Protein AF-A0A8S3V740-F1 (afdb_monomer_lite)

pLDDT: mean 78.13, std 14.57, range [35.22, 95.62]

Sequence (189 aa):
MGLNNNVCCKCNYVYPLS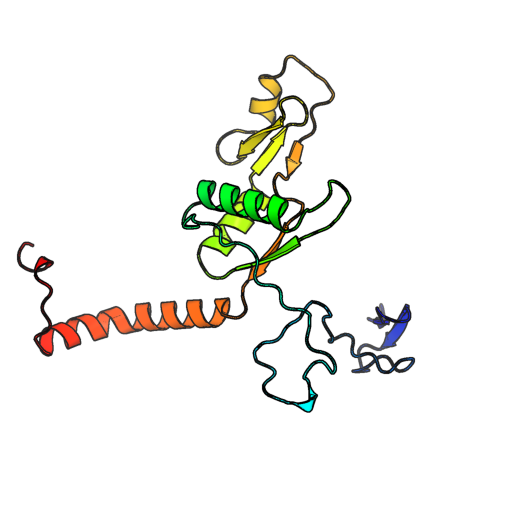NRNCPNCNHDPKYNPLGYDPYKRTPSQHLKHPPTVTVGEPCMVNPNNEEKIGIVLEHLREVCNIPEQRKWLVVWSDGIPYLYGMRLQQYVYVCSACEELVDTRKESLDDHTAKHNHDDSINFHRAFSDFIFRPGPGHIELNMAKCLLNFCWPILLPMVSALGFRTKKLLMS

Radius of gyration: 24.21 Å; chains: 1; bounding box: 43×64×63 Å

Secondary structure (DSSP, 8-state):
----EEE-TTT--EEETT-SS-TTT---TT--TT---TT---GGGS-SSPPP--PPPP--S---SHHHHHHHHHHHHHHTT--SSS--EEEEE-SHHHHHHHHHHHHEEEETTT--EEETTTS-HHHHHHHS-S-TT--EEETTTTEEEEE-TTHHHHHHHHHHHHHHHHHHHHHHHHTT---GGGG--

Structure (mmCIF, N/CA/C/O backbone):
data_AF-A0A8S3V740-F1
#
_entry.id   AF-A0A8S3V740-F1
#
loop_
_atom_site.group_PDB
_atom_site.id
_atom_site.type_symbol
_atom_site.label_atom_id
_atom_site.label_alt_id
_atom_site.label_comp_id
_atom_site.label_asym_id
_atom_site.label_entity_id
_atom_site.label_seq_id
_atom_site.pdbx_PDB_ins_code
_atom_site.Cartn_x
_atom_site.Cartn_y
_atom_site.Cartn_z
_atom_site.occupancy
_atom_site.B_iso_or_equiv
_atom_site.auth_seq_id
_atom_site.auth_comp_id
_atom_site.auth_asym_id
_atom_site.auth_atom_id
_atom_site.pdbx_PDB_model_num
ATOM 1 N N . MET A 1 1 ? 20.927 -25.945 25.166 1.00 36.91 1 MET A N 1
ATOM 2 C CA . MET A 1 1 ? 20.990 -26.200 23.710 1.00 36.91 1 MET A CA 1
ATOM 3 C C . MET A 1 1 ? 19.598 -26.612 23.255 1.00 36.91 1 MET A C 1
ATOM 5 O O . MET A 1 1 ? 19.213 -27.750 23.480 1.00 36.91 1 MET A O 1
ATOM 9 N N . GLY A 1 2 ? 18.796 -25.671 22.751 1.00 43.00 2 GLY A N 1
ATOM 10 C CA . GLY A 1 2 ? 17.455 -25.978 22.246 1.00 43.00 2 GLY A CA 1
ATOM 11 C C . GLY A 1 2 ? 17.567 -26.607 20.863 1.00 43.00 2 GLY A C 1
ATOM 12 O O . GLY A 1 2 ? 18.155 -26.005 19.968 1.00 43.00 2 GLY A O 1
ATOM 13 N N . LEU A 1 3 ? 17.070 -27.830 20.696 1.00 45.34 3 LEU A N 1
ATOM 14 C CA . LEU A 1 3 ? 16.984 -28.468 19.386 1.00 45.34 3 LEU A CA 1
ATOM 15 C C . LEU A 1 3 ? 15.942 -27.704 18.558 1.00 45.34 3 LEU A C 1
ATOM 17 O O . LEU A 1 3 ? 14.756 -27.717 18.882 1.00 45.34 3 LEU A O 1
ATOM 21 N N . ASN A 1 4 ? 16.397 -27.000 17.522 1.00 54.62 4 ASN A N 1
ATOM 22 C CA . ASN A 1 4 ? 15.520 -26.342 16.561 1.00 54.62 4 ASN A CA 1
ATOM 23 C C . ASN A 1 4 ? 14.727 -27.420 15.799 1.00 54.62 4 ASN A C 1
ATOM 25 O O . ASN A 1 4 ? 15.273 -28.110 14.935 1.00 54.62 4 ASN A O 1
ATOM 29 N N . ASN A 1 5 ? 13.448 -27.571 16.137 1.00 70.50 5 ASN A N 1
ATOM 30 C CA . ASN A 1 5 ? 12.534 -28.510 15.495 1.00 70.50 5 ASN A CA 1
ATOM 31 C C . ASN A 1 5 ? 11.576 -27.771 14.550 1.00 70.50 5 ASN A C 1
ATOM 33 O O . ASN A 1 5 ? 11.145 -26.656 14.837 1.00 70.50 5 ASN A O 1
ATOM 37 N N . ASN A 1 6 ? 11.196 -28.421 13.452 1.00 66.44 6 ASN A N 1
ATOM 38 C CA . ASN A 1 6 ? 10.063 -28.024 12.623 1.00 66.44 6 ASN A CA 1
ATOM 39 C C . ASN A 1 6 ? 8.757 -28.537 13.235 1.00 66.44 6 ASN A C 1
ATOM 41 O O . ASN A 1 6 ? 8.720 -29.638 13.783 1.00 66.44 6 ASN A O 1
ATOM 45 N N . VAL A 1 7 ? 7.668 -27.789 13.057 1.00 70.62 7 VAL A N 1
ATOM 46 C CA . VAL A 1 7 ? 6.300 -28.253 13.331 1.00 70.62 7 VAL A CA 1
ATOM 47 C C . VAL A 1 7 ? 5.539 -28.308 12.010 1.00 70.62 7 VAL A C 1
ATOM 49 O O . VAL A 1 7 ? 5.496 -27.333 11.263 1.00 70.62 7 VAL A O 1
ATOM 52 N N . CYS A 1 8 ? 4.957 -29.461 11.681 1.00 67.12 8 CYS A N 1
ATOM 53 C CA . CYS A 1 8 ? 4.172 -29.621 10.461 1.00 67.12 8 CYS A CA 1
ATOM 54 C C . CYS A 1 8 ? 2.840 -28.864 10.565 1.00 67.12 8 CYS A C 1
ATOM 56 O O . CYS A 1 8 ? 1.997 -29.247 11.367 1.00 67.12 8 CYS A O 1
ATOM 58 N N . CYS A 1 9 ? 2.579 -27.881 9.700 1.00 66.12 9 CYS A N 1
ATOM 59 C CA . CYS A 1 9 ? 1.313 -27.133 9.710 1.00 66.12 9 CYS A CA 1
ATOM 60 C C . CYS A 1 9 ? 0.075 -27.964 9.316 1.00 66.12 9 CYS A C 1
ATOM 62 O O . CYS A 1 9 ? -1.050 -27.532 9.544 1.00 66.12 9 CYS A O 1
ATOM 64 N N . LYS A 1 10 ? 0.261 -29.160 8.739 1.00 70.50 10 LYS A N 1
ATOM 65 C CA . LYS A 1 10 ? -0.836 -30.053 8.337 1.00 70.50 10 LYS A CA 1
ATOM 6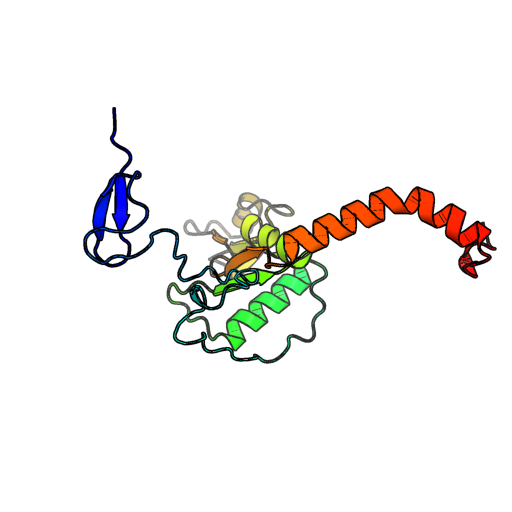6 C C . LYS A 1 10 ? -1.261 -31.034 9.432 1.00 70.50 10 LYS A C 1
ATOM 68 O O . LYS A 1 10 ? -2.426 -31.404 9.494 1.00 70.50 10 LYS A O 1
ATOM 73 N N . CYS A 1 11 ? -0.324 -31.508 10.252 1.00 77.88 11 CYS A N 1
ATOM 74 C CA . CYS A 1 11 ? -0.595 -32.564 11.238 1.00 77.88 11 CYS A CA 1
ATOM 75 C C . CYS A 1 11 ? 0.026 -32.308 12.618 1.00 77.88 11 CYS A C 1
ATOM 77 O O . CYS A 1 11 ? 0.071 -33.224 13.432 1.00 77.88 11 CYS A O 1
ATOM 79 N N . ASN A 1 12 ? 0.570 -31.110 12.858 1.00 75.50 12 ASN A N 1
ATOM 80 C CA . ASN A 1 12 ? 1.243 -30.678 14.091 1.00 75.50 12 ASN A CA 1
ATOM 81 C C . ASN A 1 12 ? 2.378 -31.590 14.587 1.00 75.50 12 ASN A C 1
ATOM 83 O O . ASN A 1 12 ? 2.818 -31.483 15.728 1.00 75.50 12 ASN A O 1
ATOM 87 N N . TYR A 1 13 ? 2.894 -32.470 13.727 1.00 77.56 13 TYR A N 1
ATOM 88 C CA . TYR A 1 13 ? 4.004 -33.351 14.068 1.00 77.56 13 TYR A CA 1
ATOM 89 C C . TYR A 1 13 ? 5.304 -32.547 14.157 1.00 77.56 13 TYR A C 1
ATOM 91 O O . TYR A 1 13 ? 5.616 -31.780 13.241 1.00 77.56 13 TYR A O 1
ATOM 99 N N . VAL A 1 14 ? 6.050 -32.734 15.246 1.00 80.00 14 VAL A N 1
ATOM 100 C CA . VAL A 1 14 ? 7.334 -32.072 15.504 1.00 80.00 14 VAL A CA 1
ATOM 101 C C . VAL A 1 14 ? 8.461 -32.967 15.001 1.00 80.00 14 VAL A C 1
ATOM 103 O O . VAL A 1 14 ? 8.517 -34.141 15.357 1.00 80.00 14 VAL A O 1
ATOM 106 N N . TYR A 1 15 ? 9.354 -32.439 14.166 1.00 76.44 15 TYR A N 1
ATOM 107 C CA . TYR A 1 15 ? 10.437 -33.222 13.570 1.00 76.44 15 TYR A CA 1
ATOM 108 C C . TYR A 1 15 ? 11.719 -32.400 13.375 1.00 76.44 15 TYR A C 1
ATOM 110 O O . TYR A 1 15 ? 11.658 -31.171 13.329 1.00 76.44 15 TYR A O 1
ATOM 118 N N . PRO A 1 16 ? 12.893 -33.046 13.255 1.00 77.69 16 PRO A N 1
ATOM 119 C CA . PRO A 1 16 ? 14.164 -32.337 13.122 1.00 77.69 16 PRO A CA 1
ATOM 120 C C . PRO A 1 16 ? 14.234 -31.494 11.841 1.00 77.69 16 PRO A C 1
ATOM 122 O O . PRO A 1 16 ? 13.764 -31.926 10.786 1.00 77.69 16 PRO A O 1
ATOM 125 N N . LEU A 1 17 ? 14.910 -30.338 11.895 1.00 65.69 17 LEU A N 1
ATOM 126 C CA . LEU A 1 17 ? 15.188 -29.495 10.717 1.00 65.69 17 LEU A CA 1
ATOM 127 C C . LEU A 1 17 ? 15.923 -30.226 9.579 1.00 65.69 17 LEU A C 1
ATOM 129 O O . LEU A 1 17 ? 15.868 -29.783 8.434 1.00 65.69 17 LEU A O 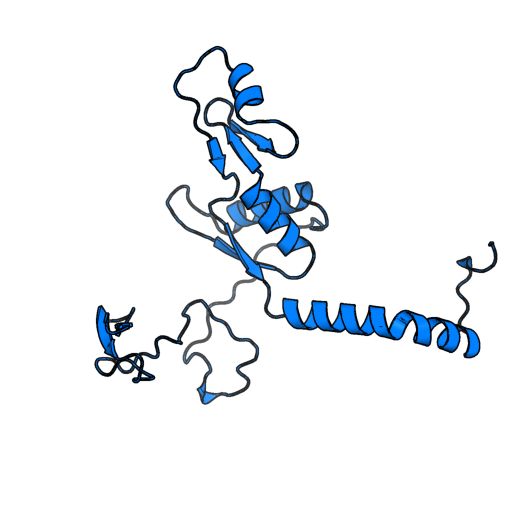1
ATOM 133 N N . SER A 1 18 ? 16.611 -31.333 9.876 1.00 72.75 18 SER A N 1
ATOM 134 C CA . SER A 1 18 ? 17.294 -32.159 8.875 1.00 72.75 18 SER A CA 1
ATOM 135 C C . SER A 1 18 ? 16.335 -32.811 7.879 1.00 72.75 18 SER A C 1
ATOM 137 O O . SER A 1 18 ? 16.740 -33.147 6.767 1.00 72.75 18 SER A O 1
ATOM 139 N N . ASN A 1 19 ? 15.066 -32.998 8.251 1.00 67.50 19 ASN A N 1
ATOM 140 C CA . ASN A 1 19 ? 14.093 -33.624 7.369 1.00 67.50 19 ASN A CA 1
ATOM 141 C C . ASN A 1 19 ? 13.469 -32.572 6.453 1.00 67.50 19 ASN A C 1
ATOM 143 O O . ASN A 1 19 ? 12.845 -31.613 6.909 1.00 67.50 19 ASN A O 1
ATOM 147 N N . ARG A 1 20 ? 13.605 -32.791 5.139 1.00 67.81 20 ARG A N 1
ATOM 148 C CA . ARG A 1 20 ? 13.021 -31.920 4.111 1.00 67.81 20 ARG A CA 1
ATOM 149 C C . ARG A 1 20 ? 11.492 -31.936 4.142 1.00 67.81 20 ARG A C 1
ATOM 151 O O . ARG A 1 20 ? 10.904 -30.888 3.949 1.00 67.81 20 ARG A O 1
ATOM 158 N N . ASN A 1 21 ? 10.876 -33.086 4.421 1.00 79.25 21 ASN A N 1
ATOM 159 C CA . ASN A 1 21 ? 9.424 -33.254 4.494 1.00 79.25 21 ASN A CA 1
ATOM 160 C C . ASN A 1 21 ? 9.024 -33.803 5.868 1.00 79.25 21 ASN A C 1
ATOM 162 O O . ASN A 1 21 ? 9.792 -34.533 6.498 1.00 79.25 21 ASN A O 1
ATOM 166 N N . CYS A 1 22 ? 7.797 -33.509 6.304 1.00 76.56 22 CYS A N 1
ATOM 167 C CA . CYS A 1 22 ? 7.205 -34.115 7.490 1.00 76.56 22 CYS A CA 1
ATOM 168 C C . CYS A 1 22 ? 7.152 -35.642 7.315 1.00 76.56 22 CYS A C 1
ATOM 170 O O . CYS A 1 22 ? 6.451 -36.112 6.419 1.00 76.56 22 CYS A O 1
ATOM 172 N N . PRO A 1 23 ? 7.819 -36.436 8.166 1.00 81.75 23 PRO A N 1
ATOM 173 C CA . PRO A 1 23 ? 7.846 -37.890 8.014 1.00 81.75 23 PRO A CA 1
ATOM 174 C C . PRO A 1 23 ? 6.472 -38.537 8.248 1.00 81.75 23 PRO A C 1
ATOM 176 O O . PRO A 1 23 ? 6.227 -39.628 7.752 1.00 81.75 23 PRO A O 1
ATOM 179 N N . ASN A 1 24 ? 5.561 -37.857 8.954 1.00 82.69 24 ASN A N 1
ATOM 180 C CA . ASN A 1 24 ? 4.235 -38.391 9.266 1.00 82.69 24 ASN A CA 1
ATOM 181 C C . ASN A 1 24 ? 3.234 -38.270 8.100 1.00 82.69 24 ASN A C 1
ATOM 183 O O . ASN A 1 24 ? 2.396 -39.138 7.897 1.00 82.69 24 ASN A O 1
ATOM 187 N N . CYS A 1 25 ? 3.292 -37.186 7.321 1.00 79.56 25 CYS A N 1
ATOM 188 C CA . CYS A 1 25 ? 2.307 -36.923 6.258 1.00 79.56 25 CYS A CA 1
ATOM 189 C C . CYS A 1 25 ? 2.931 -36.531 4.911 1.00 79.56 25 CYS A C 1
ATOM 191 O O . CYS A 1 25 ? 2.224 -36.088 4.004 1.00 79.56 25 CYS A O 1
ATOM 193 N N . ASN A 1 26 ? 4.255 -36.661 4.801 1.00 73.88 26 ASN A N 1
ATOM 194 C CA . ASN A 1 26 ? 5.092 -36.266 3.668 1.00 73.88 26 ASN A CA 1
ATOM 195 C C . ASN A 1 26 ? 4.899 -34.804 3.212 1.00 73.88 26 ASN A C 1
ATOM 197 O O . ASN A 1 26 ? 5.191 -34.450 2.072 1.00 73.88 26 ASN A O 1
ATOM 201 N N . HIS A 1 27 ? 4.378 -33.948 4.095 1.00 68.81 27 HIS A N 1
ATOM 202 C CA . HIS A 1 27 ? 4.143 -32.537 3.812 1.00 68.81 27 HIS A CA 1
ATOM 203 C C . HIS A 1 27 ? 5.458 -31.757 3.856 1.00 68.81 27 HIS A C 1
ATOM 205 O O . HIS A 1 27 ? 6.136 -31.756 4.883 1.00 68.81 27 HIS A O 1
ATOM 211 N N . ASP A 1 28 ? 5.808 -31.095 2.756 1.00 66.38 28 ASP A N 1
ATOM 212 C CA . ASP A 1 28 ? 6.963 -30.201 2.692 1.00 66.38 28 ASP A CA 1
ATOM 213 C C . ASP A 1 28 ? 6.626 -28.884 3.429 1.00 66.38 28 ASP A C 1
ATOM 215 O O . ASP A 1 28 ? 5.729 -28.171 2.987 1.00 66.38 28 ASP A O 1
ATOM 219 N N . PRO A 1 29 ? 7.301 -28.526 4.536 1.00 54.75 29 PRO A N 1
ATOM 220 C CA . PRO A 1 29 ? 7.110 -27.253 5.235 1.00 54.75 29 PRO A CA 1
ATOM 221 C C . PRO A 1 29 ? 7.495 -26.032 4.380 1.00 54.75 29 PRO A C 1
ATOM 223 O O . PRO A 1 29 ? 7.096 -24.917 4.707 1.00 54.75 29 PRO A O 1
ATOM 226 N N . LYS A 1 30 ? 8.246 -26.212 3.280 1.00 51.66 30 LYS A N 1
ATOM 227 C CA . LYS A 1 30 ? 8.484 -25.168 2.267 1.00 51.66 30 LYS A CA 1
ATOM 228 C C . LYS A 1 30 ? 7.310 -24.997 1.312 1.00 51.66 30 LYS A C 1
ATOM 230 O O . LYS A 1 30 ? 7.324 -24.083 0.485 1.00 51.66 30 LYS A O 1
ATOM 235 N N . TYR A 1 31 ? 6.299 -25.860 1.394 1.00 45.25 31 TYR A N 1
ATOM 236 C CA . TYR A 1 31 ? 5.030 -25.630 0.736 1.00 45.25 31 TYR A CA 1
ATOM 237 C C . TYR A 1 31 ? 4.345 -24.467 1.442 1.00 45.25 31 TYR A C 1
ATOM 239 O O . TYR A 1 31 ? 3.592 -24.634 2.394 1.00 45.25 31 TYR A O 1
ATOM 247 N N . ASN A 1 32 ? 4.657 -23.263 0.979 1.00 46.25 32 ASN A N 1
ATOM 248 C CA . ASN A 1 32 ? 3.907 -22.074 1.305 1.00 46.25 32 ASN A CA 1
ATOM 249 C C . ASN A 1 32 ? 2.538 -22.207 0.611 1.00 46.25 32 ASN A C 1
ATOM 251 O O . ASN A 1 32 ? 2.490 -22.096 -0.616 1.00 46.25 32 ASN A O 1
ATOM 255 N N . PRO A 1 33 ? 1.426 -22.445 1.334 1.00 43.44 33 PRO A N 1
ATOM 256 C CA . PRO A 1 33 ? 0.102 -22.496 0.712 1.00 43.44 33 PRO A CA 1
ATOM 257 C C . PRO A 1 33 ? -0.304 -21.140 0.105 1.00 43.44 33 PRO A C 1
ATOM 259 O O . PRO A 1 33 ? -1.232 -21.089 -0.692 1.00 43.44 33 PRO A O 1
ATOM 262 N N . LEU A 1 34 ? 0.417 -20.061 0.444 1.00 45.75 34 LEU A N 1
ATOM 263 C CA . LEU A 1 34 ? 0.287 -18.710 -0.111 1.00 45.75 34 LEU A CA 1
ATOM 264 C C . LEU A 1 34 ? 1.382 -18.384 -1.146 1.00 45.75 34 LEU A C 1
ATOM 266 O O . LEU A 1 34 ? 1.463 -17.260 -1.633 1.00 45.75 34 LEU A O 1
ATOM 270 N N . GLY A 1 35 ? 2.274 -19.332 -1.443 1.00 47.00 35 GLY A N 1
ATOM 271 C CA . GLY A 1 35 ? 3.459 -19.137 -2.272 1.00 47.00 35 GLY A CA 1
ATOM 272 C C . GLY A 1 35 ? 3.226 -19.628 -3.683 1.00 47.00 35 GLY A C 1
ATOM 273 O O . GLY A 1 35 ? 3.741 -20.679 -4.071 1.00 47.00 35 GLY A O 1
ATOM 274 N N . TYR A 1 36 ? 2.469 -18.852 -4.453 1.00 51.16 36 TYR A N 1
ATOM 275 C CA . TYR A 1 36 ? 2.625 -18.899 -5.896 1.00 51.16 36 TYR A CA 1
ATOM 276 C C . TYR A 1 36 ? 4.059 -18.457 -6.206 1.00 51.16 36 TYR A C 1
ATOM 278 O O . TYR A 1 36 ? 4.423 -17.303 -6.001 1.00 51.16 36 TYR A O 1
ATOM 286 N N . ASP A 1 37 ? 4.888 -19.410 -6.617 1.00 56.19 37 ASP A N 1
ATOM 287 C CA . ASP A 1 37 ? 6.188 -19.144 -7.217 1.00 56.19 37 ASP A CA 1
ATOM 288 C C . ASP A 1 37 ? 5.982 -19.186 -8.740 1.00 56.19 37 ASP A C 1
ATOM 290 O O . ASP A 1 37 ? 5.924 -20.283 -9.308 1.00 56.19 37 ASP A O 1
ATOM 294 N N . PRO A 1 38 ? 5.828 -18.030 -9.413 1.00 51.28 38 PRO A N 1
ATOM 295 C CA . PRO A 1 38 ? 5.646 -17.981 -10.865 1.00 51.28 38 PRO A CA 1
ATOM 296 C C . PRO A 1 38 ? 6.841 -18.536 -11.637 1.00 51.28 38 PRO A C 1
ATOM 298 O O . PRO A 1 38 ? 6.740 -18.773 -12.840 1.00 51.28 38 PRO A O 1
ATOM 301 N N . TYR A 1 39 ? 7.973 -18.750 -10.965 1.00 50.78 39 TYR A N 1
ATOM 302 C CA . TYR A 1 39 ? 9.188 -19.293 -11.548 1.00 50.78 39 TYR A CA 1
ATOM 303 C C . TYR A 1 39 ? 9.284 -20.815 -11.405 1.00 50.78 39 TYR A C 1
ATOM 305 O O . TYR A 1 39 ? 10.241 -21.411 -11.908 1.00 50.78 39 TYR A O 1
ATOM 313 N N . LYS A 1 40 ? 8.264 -21.484 -10.841 1.00 58.97 40 LYS A N 1
ATOM 314 C CA . LYS A 1 40 ? 8.094 -22.944 -10.942 1.00 58.97 40 LYS A CA 1
ATOM 315 C C . LYS A 1 40 ? 7.716 -23.349 -12.366 1.00 58.97 40 LYS A C 1
ATOM 317 O O . LYS A 1 40 ? 6.585 -23.711 -12.682 1.00 58.97 40 LYS A O 1
ATOM 322 N N . ARG A 1 41 ? 8.719 -23.335 -13.241 1.00 55.47 41 ARG A N 1
ATOM 323 C CA . ARG A 1 41 ? 8.626 -23.807 -14.631 1.00 55.47 41 ARG A CA 1
ATOM 324 C C . ARG A 1 41 ? 8.564 -25.336 -14.736 1.00 55.47 41 ARG A C 1
ATOM 326 O O . ARG A 1 41 ? 8.302 -25.853 -15.815 1.00 55.47 41 ARG A O 1
ATOM 333 N N . THR A 1 42 ? 8.793 -26.057 -13.636 1.00 60.38 42 THR A N 1
ATOM 334 C CA . THR A 1 42 ? 8.806 -27.525 -13.597 1.00 60.38 42 THR A CA 1
ATOM 335 C C . THR A 1 42 ? 7.388 -28.083 -13.402 1.00 60.38 42 THR A C 1
ATOM 337 O O . THR A 1 42 ? 6.817 -27.880 -12.328 1.00 60.38 42 THR A O 1
ATOM 340 N N . PRO A 1 43 ? 6.834 -28.854 -14.361 1.00 60.56 43 PRO A N 1
ATOM 341 C CA . PRO A 1 43 ? 5.466 -29.382 -14.277 1.00 60.56 43 PRO A CA 1
ATOM 342 C C . PRO A 1 43 ? 5.187 -30.235 -13.032 1.00 60.56 43 PRO A C 1
ATOM 344 O O . PRO A 1 43 ? 4.086 -30.218 -12.493 1.00 60.56 43 PRO A O 1
ATOM 347 N N . SER A 1 44 ? 6.196 -30.945 -12.514 1.00 65.19 44 SER A N 1
ATOM 348 C CA . SER A 1 44 ? 6.070 -31.768 -11.300 1.00 65.19 44 SER A CA 1
ATOM 349 C C . SER A 1 44 ? 5.840 -30.963 -10.015 1.00 65.19 44 SER A C 1
ATOM 351 O O . SER A 1 44 ? 5.495 -31.541 -8.986 1.00 65.19 44 SER A O 1
ATOM 353 N N . GLN A 1 45 ? 6.039 -29.643 -10.060 1.00 61.72 45 GLN A N 1
ATOM 354 C CA . GLN A 1 45 ? 5.849 -28.726 -8.936 1.00 61.72 45 GLN A CA 1
ATOM 355 C C . GLN A 1 45 ? 4.578 -27.880 -9.072 1.00 61.72 45 GLN A C 1
ATOM 357 O O . GLN A 1 45 ? 4.307 -27.052 -8.197 1.00 61.72 45 GLN A O 1
ATOM 362 N N . HIS A 1 46 ? 3.816 -28.061 -10.156 1.00 65.12 46 HIS A N 1
ATOM 363 C CA . HIS A 1 46 ? 2.527 -27.406 -10.339 1.00 65.12 46 HIS A CA 1
ATOM 364 C C . HIS A 1 46 ? 1.508 -27.974 -9.355 1.00 65.12 46 HIS A C 1
ATOM 366 O O . HIS A 1 46 ? 1.551 -29.145 -8.970 1.00 65.12 46 HIS A O 1
ATOM 372 N N . LEU A 1 47 ? 0.581 -27.122 -8.929 1.00 65.38 47 LEU A N 1
ATOM 373 C CA . LEU A 1 47 ? -0.544 -27.561 -8.119 1.00 65.38 47 LEU A CA 1
ATOM 374 C C . LEU A 1 47 ? -1.373 -28.555 -8.939 1.00 65.38 47 LEU A C 1
ATOM 376 O O . LEU A 1 47 ? -1.743 -28.255 -10.071 1.00 65.38 47 LEU A O 1
ATOM 380 N N . LYS A 1 48 ? -1.684 -29.729 -8.366 1.00 69.31 48 LYS A N 1
ATOM 381 C CA . LYS A 1 48 ? -2.531 -30.747 -9.027 1.00 69.31 48 LYS A CA 1
ATOM 382 C C . LYS A 1 48 ? -3.874 -30.175 -9.485 1.00 69.31 48 LYS A C 1
ATOM 384 O O . LYS A 1 48 ? -4.427 -30.624 -10.482 1.00 69.31 48 LYS A O 1
ATOM 389 N N . HIS A 1 49 ? -4.372 -29.192 -8.742 1.00 69.62 49 HIS A N 1
ATOM 390 C CA . HIS A 1 49 ? -5.525 -28.390 -9.100 1.00 69.62 49 HIS A CA 1
ATOM 391 C C . HIS A 1 49 ? -5.075 -26.928 -9.116 1.00 69.62 49 HIS A C 1
ATOM 393 O O . HIS A 1 49 ? -4.583 -26.455 -8.085 1.00 69.62 49 HIS A O 1
ATOM 399 N N . PRO A 1 50 ? -5.174 -26.223 -10.256 1.00 65.56 50 PRO A N 1
ATOM 400 C CA . PRO A 1 50 ? -4.845 -24.808 -10.303 1.00 65.56 50 PRO A CA 1
ATOM 401 C C . PRO A 1 50 ? -5.756 -24.034 -9.337 1.00 65.56 50 PRO A C 1
ATOM 403 O O . PRO A 1 50 ? -6.902 -24.440 -9.120 1.00 65.56 50 PRO A O 1
ATOM 406 N N . PRO A 1 51 ? -5.265 -22.941 -8.733 1.00 68.94 51 PRO A N 1
ATOM 407 C CA . PRO A 1 51 ? -6.101 -22.104 -7.892 1.00 68.94 51 PRO A CA 1
ATOM 408 C C . PRO A 1 51 ? -7.219 -21.493 -8.739 1.00 68.94 51 PRO A C 1
ATOM 410 O O . PRO A 1 51 ? -7.021 -21.189 -9.918 1.00 68.94 51 PRO A O 1
ATOM 413 N N . THR A 1 52 ? -8.387 -21.291 -8.136 1.00 73.44 52 THR A N 1
ATOM 414 C CA . THR A 1 52 ? -9.454 -20.520 -8.772 1.00 73.44 52 THR A CA 1
ATOM 415 C C . THR A 1 52 ? -8.956 -19.094 -8.972 1.00 73.44 52 THR A C 1
ATOM 417 O O . THR A 1 52 ? -8.652 -18.399 -8.004 1.00 73.44 52 THR A O 1
ATOM 420 N N . VAL A 1 53 ? -8.854 -18.671 -10.229 1.00 75.50 53 VAL A N 1
ATOM 421 C CA . VAL A 1 53 ? -8.502 -17.299 -10.590 1.00 75.50 53 VAL A CA 1
ATOM 422 C C . VAL A 1 53 ? -9.772 -16.604 -11.040 1.00 75.50 53 VAL A C 1
ATOM 424 O O . VAL A 1 53 ? -10.397 -17.003 -12.019 1.00 75.50 53 VAL A O 1
ATOM 427 N N . THR A 1 54 ? -10.143 -15.557 -10.320 1.00 77.06 54 THR A N 1
ATOM 428 C CA . THR A 1 54 ? -11.223 -14.651 -10.698 1.00 77.06 54 THR A CA 1
ATOM 429 C C . THR A 1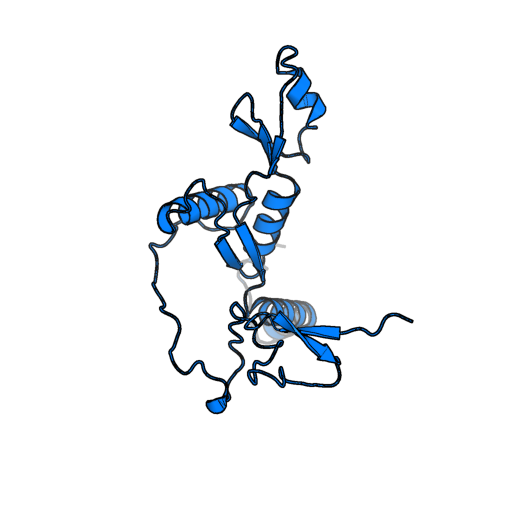 54 ? -10.624 -13.292 -11.001 1.00 77.06 54 THR A C 1
ATOM 431 O O . THR A 1 54 ? -9.838 -12.766 -10.212 1.00 77.06 54 THR A O 1
ATOM 434 N N . VAL A 1 55 ? -10.997 -12.722 -12.140 1.00 79.88 55 VAL A N 1
ATOM 435 C CA . VAL A 1 55 ? -10.675 -11.333 -12.463 1.00 79.88 55 VAL A CA 1
ATOM 436 C C . VAL A 1 55 ? -11.769 -10.473 -11.841 1.00 79.88 55 VAL A C 1
ATOM 438 O O . VAL A 1 55 ? -12.938 -10.647 -12.172 1.00 79.88 55 VAL A O 1
ATOM 441 N N . GLY A 1 56 ? -11.395 -9.623 -10.885 1.00 78.12 56 GLY A N 1
ATOM 442 C CA . GLY A 1 56 ? -12.308 -8.654 -10.279 1.00 78.12 56 GLY A CA 1
ATOM 443 C C . GLY A 1 56 ? -12.477 -7.405 -11.143 1.00 78.12 56 GLY A C 1
ATOM 444 O O . GLY A 1 56 ? -11.712 -7.183 -12.084 1.00 78.12 56 GLY A O 1
ATOM 445 N N . GLU A 1 57 ? -13.455 -6.574 -10.788 1.00 86.31 57 GLU A N 1
ATOM 446 C CA . GLU A 1 57 ? -13.689 -5.292 -11.454 1.00 86.31 57 GLU A CA 1
ATOM 447 C C . GLU A 1 57 ? -12.479 -4.351 -11.294 1.00 86.31 57 GLU A C 1
ATOM 449 O O . GLU A 1 57 ? -11.960 -4.188 -10.177 1.00 86.31 57 GLU A O 1
ATOM 454 N N . PRO A 1 58 ? -12.004 -3.723 -12.386 1.00 87.12 58 PRO A N 1
ATOM 455 C CA . PRO A 1 58 ? -10.830 -2.867 -12.340 1.00 87.12 58 PRO A CA 1
ATOM 456 C C . PRO A 1 58 ? -11.106 -1.584 -11.549 1.00 87.12 58 PRO A C 1
ATOM 458 O O . PRO A 1 58 ? -12.109 -0.905 -11.755 1.00 87.12 58 PRO A O 1
ATOM 461 N N . CYS A 1 59 ? -10.160 -1.193 -10.692 1.00 89.12 59 CYS A N 1
ATOM 462 C CA . CYS A 1 59 ? -10.169 0.135 -10.088 1.00 89.12 59 CYS A CA 1
ATOM 463 C C . CYS A 1 59 ? -9.610 1.148 -11.099 1.00 89.12 59 CYS A C 1
ATOM 465 O O . CYS A 1 59 ? -8.433 1.088 -11.461 1.00 89.12 59 CYS A O 1
ATOM 467 N N . MET A 1 60 ? -10.433 2.097 -11.552 1.00 92.62 60 MET A N 1
ATOM 468 C CA . MET A 1 60 ? -10.057 3.106 -12.558 1.00 92.62 60 MET A CA 1
ATOM 469 C C . MET A 1 60 ? -9.244 4.272 -11.962 1.00 92.62 60 MET A C 1
ATOM 471 O O . MET A 1 60 ? -9.402 5.431 -12.342 1.00 92.62 60 MET A O 1
ATOM 475 N N . VAL A 1 61 ? -8.355 3.966 -11.015 1.00 93.44 61 VAL A N 1
ATOM 476 C CA . VAL A 1 61 ? -7.509 4.922 -10.295 1.00 93.44 61 VAL A CA 1
ATOM 477 C C . VAL A 1 61 ? -6.050 4.553 -10.515 1.00 93.44 61 VAL A C 1
ATOM 479 O O . VAL A 1 61 ? -5.654 3.408 -10.339 1.00 93.44 61 VAL A O 1
ATOM 482 N N . ASN A 1 62 ? -5.223 5.535 -10.879 1.00 92.19 62 ASN A N 1
ATOM 483 C CA . ASN A 1 62 ? -3.780 5.334 -10.997 1.00 92.19 62 ASN A CA 1
ATOM 484 C C . ASN A 1 62 ? -3.119 5.364 -9.600 1.00 92.19 62 ASN A C 1
ATOM 486 O O . ASN A 1 62 ? -3.070 6.445 -9.010 1.00 92.19 62 ASN A O 1
ATOM 490 N N . PRO A 1 63 ? -2.568 4.250 -9.083 1.00 91.25 63 PRO A N 1
ATOM 491 C CA . PRO A 1 63 ? -2.033 4.136 -7.722 1.00 91.25 63 PRO A CA 1
ATOM 492 C C . PRO A 1 63 ? -0.642 4.788 -7.568 1.00 91.25 63 PRO A C 1
ATOM 494 O O . PRO A 1 63 ? 0.349 4.136 -7.241 1.00 91.25 63 PRO A O 1
ATOM 497 N N . ASN A 1 64 ? -0.541 6.091 -7.841 1.00 92.00 64 ASN A N 1
ATOM 498 C CA . ASN A 1 64 ? 0.732 6.814 -7.930 1.00 92.00 64 ASN A CA 1
ATOM 499 C C . ASN A 1 64 ? 1.049 7.735 -6.741 1.00 92.00 64 ASN A C 1
ATOM 501 O O . ASN A 1 64 ? 2.053 8.443 -6.784 1.00 92.00 64 ASN A O 1
ATOM 505 N N . ASN A 1 65 ? 0.219 7.735 -5.699 1.00 93.69 65 ASN A N 1
ATOM 506 C CA . ASN A 1 65 ? 0.459 8.412 -4.424 1.00 93.69 65 ASN A CA 1
ATOM 507 C C . ASN A 1 65 ? -0.322 7.704 -3.299 1.00 93.69 65 ASN A C 1
ATOM 509 O O . ASN A 1 65 ? -1.121 6.811 -3.571 1.00 93.69 65 ASN A O 1
ATOM 513 N N . GLU A 1 66 ? -0.087 8.087 -2.045 1.00 93.56 66 GLU A N 1
ATOM 514 C CA . GLU A 1 66 ? -0.701 7.434 -0.878 1.00 93.56 66 GLU A CA 1
ATOM 515 C C . GLU A 1 66 ? -2.230 7.606 -0.821 1.00 93.56 66 GLU A C 1
ATOM 517 O O . GLU A 1 66 ? -2.934 6.643 -0.546 1.00 93.56 66 GLU A O 1
ATOM 522 N N . GLU A 1 67 ? -2.767 8.777 -1.167 1.00 93.44 67 GLU A N 1
ATOM 523 C CA . GLU A 1 67 ? -4.219 9.023 -1.209 1.00 93.44 67 GLU A CA 1
ATOM 524 C C . GLU A 1 67 ? -4.930 8.072 -2.183 1.00 93.44 67 GLU A C 1
ATOM 526 O O . GLU A 1 67 ? -5.882 7.381 -1.828 1.00 93.44 67 GLU A O 1
ATOM 531 N N . LYS A 1 68 ? -4.410 7.962 -3.408 1.00 95.62 68 LYS A N 1
ATOM 532 C CA . LYS A 1 68 ? -4.963 7.075 -4.435 1.00 95.62 68 LYS A CA 1
ATOM 533 C C . LYS A 1 68 ? -4.803 5.605 -4.088 1.00 95.62 68 LYS A C 1
ATOM 535 O O . LYS A 1 68 ? -5.633 4.802 -4.495 1.00 95.62 68 LYS A O 1
ATOM 540 N N . ILE A 1 69 ? -3.754 5.243 -3.353 1.00 95.06 69 ILE A N 1
ATOM 541 C CA . ILE A 1 69 ? -3.622 3.887 -2.818 1.00 95.06 69 ILE A CA 1
ATOM 542 C C . ILE A 1 69 ? -4.724 3.624 -1.799 1.00 95.06 69 ILE A C 1
ATOM 544 O O . ILE A 1 69 ? -5.331 2.566 -1.879 1.00 95.06 69 ILE A O 1
ATOM 548 N N . GLY A 1 70 ? -5.030 4.578 -0.916 1.00 93.31 70 GLY A N 1
ATOM 549 C CA . GLY A 1 70 ? -6.179 4.484 -0.012 1.00 93.31 70 GLY A CA 1
ATOM 550 C C . GLY A 1 70 ? -7.470 4.154 -0.764 1.00 93.31 70 GLY A C 1
ATOM 551 O O . GLY A 1 70 ? -8.113 3.160 -0.450 1.00 93.31 70 GLY A O 1
ATOM 552 N N . ILE A 1 71 ? -7.772 4.890 -1.841 1.00 94.19 71 ILE A N 1
ATOM 553 C CA . ILE A 1 71 ? -8.951 4.634 -2.695 1.00 94.19 71 ILE A CA 1
ATOM 554 C C . ILE A 1 71 ? -8.933 3.213 -3.284 1.00 94.19 71 ILE A C 1
ATOM 556 O O . ILE A 1 71 ? -9.947 2.521 -3.279 1.00 94.19 71 ILE A O 1
ATOM 560 N N . VAL A 1 72 ? -7.779 2.755 -3.779 1.00 93.81 72 VAL A N 1
ATOM 561 C CA . VAL A 1 72 ? -7.636 1.392 -4.319 1.00 93.81 72 VAL A CA 1
ATOM 562 C C . VAL A 1 72 ? -7.852 0.332 -3.234 1.00 93.81 72 VAL A C 1
ATOM 564 O O . VAL A 1 72 ? -8.437 -0.710 -3.517 1.00 93.81 72 VAL A O 1
ATOM 567 N N . LEU A 1 73 ? -7.392 0.570 -2.005 1.00 92.12 73 LEU A N 1
ATOM 568 C CA . LEU A 1 73 ? -7.593 -0.356 -0.891 1.00 92.12 73 LEU A CA 1
ATOM 569 C C . LEU A 1 73 ? -9.064 -0.418 -0.474 1.00 92.12 73 LEU A C 1
ATOM 571 O O . LEU A 1 73 ? -9.572 -1.521 -0.292 1.00 92.12 73 LEU A O 1
ATOM 575 N N . GLU A 1 74 ? -9.772 0.710 -0.407 1.00 90.94 74 GLU A N 1
ATOM 576 C CA . GLU A 1 74 ? -11.220 0.687 -0.145 1.00 90.94 74 GLU A CA 1
ATOM 577 C C . GLU A 1 74 ? -11.987 -0.057 -1.247 1.00 90.94 74 GLU A C 1
ATOM 579 O O . GLU A 1 74 ? -12.788 -0.941 -0.952 1.00 90.94 74 GLU A O 1
ATOM 584 N N . HIS A 1 75 ? -11.644 0.168 -2.520 1.00 92.00 75 HIS A N 1
ATOM 585 C CA . HIS A 1 75 ? -12.209 -0.611 -3.631 1.00 92.00 75 HIS A CA 1
ATOM 586 C C . HIS A 1 75 ? -11.965 -2.121 -3.467 1.00 92.00 75 HIS A C 1
ATOM 588 O O . HIS A 1 75 ? -12.850 -2.937 -3.717 1.00 92.00 75 HIS A O 1
ATOM 594 N N . LEU A 1 76 ? -10.769 -2.527 -3.023 1.00 90.19 76 LEU A N 1
ATOM 595 C CA . LEU A 1 76 ? -10.467 -3.939 -2.763 1.00 90.19 76 LEU A CA 1
ATOM 596 C C . LEU A 1 76 ? -11.269 -4.505 -1.586 1.00 90.19 76 LEU A C 1
ATOM 598 O O . LEU A 1 76 ? -11.687 -5.661 -1.652 1.00 90.19 76 LEU A O 1
ATOM 602 N N . ARG A 1 77 ? -11.499 -3.718 -0.528 1.00 87.69 77 ARG A N 1
ATOM 603 C CA . ARG A 1 77 ? -12.380 -4.099 0.588 1.00 87.69 77 ARG A CA 1
ATOM 604 C C . ARG A 1 77 ? -13.786 -4.413 0.095 1.00 87.69 77 ARG A C 1
ATOM 606 O O . ARG A 1 77 ? -14.310 -5.476 0.433 1.00 87.69 77 ARG A O 1
ATOM 613 N N . GLU A 1 78 ? -14.341 -3.534 -0.736 1.00 86.69 78 GLU A N 1
ATOM 614 C CA . GLU A 1 78 ? -15.677 -3.676 -1.319 1.00 86.69 78 GLU A CA 1
ATOM 615 C C . GLU A 1 78 ? -15.770 -4.908 -2.230 1.00 86.69 78 GLU A C 1
ATOM 617 O O . GLU A 1 78 ? -16.612 -5.781 -2.019 1.00 86.69 78 GLU A O 1
ATOM 622 N N . VAL A 1 79 ? -14.862 -5.035 -3.204 1.00 87.19 79 VAL A N 1
ATOM 623 C CA . VAL A 1 79 ? -14.890 -6.130 -4.192 1.00 87.19 79 VAL A CA 1
ATOM 624 C C . VAL A 1 79 ? -14.631 -7.493 -3.551 1.00 87.19 79 VAL A C 1
ATOM 626 O O . VAL A 1 79 ? -15.239 -8.490 -3.942 1.00 87.19 79 VAL A O 1
ATOM 629 N N . CYS A 1 80 ? -13.733 -7.568 -2.567 1.00 82.94 80 CYS A N 1
ATOM 630 C CA . CYS A 1 80 ? -13.455 -8.817 -1.861 1.00 82.94 80 CYS A CA 1
ATOM 631 C C . CYS A 1 80 ? -14.453 -9.107 -0.733 1.00 82.94 80 CYS A C 1
ATOM 633 O O . CYS A 1 80 ? -14.350 -10.175 -0.122 1.00 82.94 80 CYS A O 1
ATOM 635 N N . ASN A 1 81 ? -15.395 -8.191 -0.469 1.00 80.19 81 ASN A N 1
ATOM 636 C CA . ASN A 1 81 ? -16.364 -8.257 0.621 1.00 80.19 81 ASN A CA 1
ATOM 637 C C . ASN A 1 81 ? -15.694 -8.711 1.925 1.00 80.19 81 ASN A C 1
ATOM 639 O O . ASN A 1 81 ? -16.082 -9.727 2.511 1.00 80.19 81 ASN A O 1
ATOM 643 N N . ILE A 1 82 ? -14.607 -8.030 2.309 1.00 71.88 82 ILE A N 1
ATOM 644 C CA . ILE A 1 82 ? -13.877 -8.351 3.539 1.00 71.88 82 ILE A CA 1
ATOM 645 C C . ILE A 1 82 ? -14.832 -8.034 4.698 1.00 71.88 82 ILE A C 1
ATOM 647 O O . ILE A 1 82 ? -15.106 -6.860 4.937 1.00 71.88 82 ILE A O 1
ATOM 651 N N . PRO A 1 83 ? -15.388 -9.043 5.396 1.00 63.47 83 PRO A N 1
ATOM 652 C CA . PRO A 1 83 ? -16.279 -8.777 6.512 1.00 63.47 83 PRO A CA 1
ATOM 653 C C . PRO A 1 83 ? -15.478 -8.138 7.649 1.00 63.47 83 PRO A C 1
ATOM 655 O O . PRO A 1 83 ? -14.287 -8.410 7.789 1.00 63.47 83 PRO A O 1
ATOM 658 N N . GLU A 1 84 ? -16.152 -7.408 8.537 1.00 57.97 84 GLU A N 1
ATOM 659 C CA . GLU A 1 84 ? -15.564 -6.831 9.764 1.00 57.97 84 GLU A CA 1
ATOM 660 C C . GLU A 1 84 ? -14.887 -7.878 10.684 1.00 57.97 84 GLU A C 1
ATOM 662 O O . GLU A 1 84 ? -14.158 -7.557 11.620 1.00 57.97 84 GLU A O 1
ATOM 667 N N . GLN A 1 85 ? -15.108 -9.170 10.428 1.00 57.00 85 GLN A N 1
ATOM 668 C CA . GLN A 1 85 ? -14.469 -10.282 11.125 1.00 57.00 85 GLN A CA 1
ATOM 669 C C . GLN A 1 85 ? -13.080 -10.571 10.546 1.00 57.00 85 GLN A C 1
ATOM 671 O O . GLN A 1 85 ? -12.982 -10.797 9.346 1.00 57.00 85 GLN A O 1
ATOM 676 N N . ARG A 1 86 ? -12.058 -10.694 11.418 1.00 58.97 86 ARG A N 1
ATOM 677 C CA . ARG A 1 86 ? -10.646 -11.117 11.191 1.00 58.97 86 ARG A CA 1
ATOM 678 C C . ARG A 1 86 ? -10.377 -11.938 9.906 1.00 58.97 86 ARG A C 1
ATOM 680 O O . ARG A 1 86 ? -10.010 -13.115 9.958 1.00 58.97 86 ARG A O 1
ATOM 687 N N . LYS A 1 87 ? -10.467 -11.308 8.741 1.00 68.62 87 LYS A N 1
ATOM 688 C CA . LYS A 1 87 ? -10.040 -11.843 7.451 1.00 68.62 87 LYS A CA 1
ATOM 689 C C . LYS A 1 87 ? -9.031 -10.869 6.885 1.00 68.62 87 LYS A C 1
ATOM 691 O O . LYS A 1 87 ? -9.259 -9.671 6.856 1.00 68.62 87 LYS A O 1
ATOM 696 N N . TRP A 1 88 ? -7.895 -11.417 6.486 1.00 84.12 88 TRP A N 1
ATOM 697 C CA . TRP A 1 88 ? -6.780 -10.636 5.990 1.00 84.12 88 TRP A CA 1
ATOM 698 C C . TRP A 1 88 ? -6.751 -10.812 4.475 1.00 84.12 88 TRP A C 1
ATOM 700 O O . TRP A 1 88 ? -6.785 -11.948 3.992 1.00 84.12 88 TRP A O 1
ATOM 710 N N . LEU A 1 89 ? -6.681 -9.716 3.726 1.00 87.31 89 LEU A N 1
ATOM 711 C CA . LEU A 1 89 ? -6.491 -9.745 2.283 1.00 87.31 89 LEU A CA 1
ATOM 712 C C . LEU A 1 89 ? -5.005 -9.601 1.967 1.00 87.31 89 LEU A C 1
ATOM 714 O O . LEU A 1 89 ? -4.367 -8.607 2.310 1.00 87.31 89 LEU A O 1
ATOM 718 N N . VAL A 1 90 ? -4.440 -10.604 1.299 1.00 88.25 90 VAL A N 1
ATOM 719 C CA . VAL A 1 90 ? -3.056 -10.531 0.826 1.00 88.25 90 VAL A CA 1
ATOM 720 C C . VAL A 1 90 ? -3.031 -9.791 -0.505 1.00 88.25 90 VAL A C 1
ATOM 722 O O . VAL A 1 90 ? -3.553 -10.288 -1.501 1.00 88.25 90 VAL A O 1
ATOM 725 N N . VAL A 1 91 ? -2.392 -8.625 -0.531 1.00 89.19 91 VAL A N 1
ATOM 726 C CA . VAL A 1 91 ? -2.248 -7.798 -1.731 1.00 89.19 91 VAL A CA 1
ATOM 727 C C . VAL A 1 91 ? -0.826 -7.915 -2.247 1.00 89.19 91 VAL A C 1
ATOM 729 O O . VAL A 1 91 ? 0.131 -7.552 -1.563 1.00 89.19 91 VAL A O 1
ATOM 732 N N . TRP A 1 92 ? -0.697 -8.410 -3.473 1.00 88.44 92 TRP A N 1
ATOM 733 C CA . TRP A 1 92 ? 0.569 -8.458 -4.191 1.00 88.44 92 TRP A CA 1
ATOM 734 C C . TRP A 1 92 ? 0.675 -7.231 -5.085 1.00 88.44 92 TRP A C 1
ATOM 736 O O . TRP A 1 92 ? -0.189 -7.008 -5.932 1.00 88.44 92 TRP A O 1
ATOM 746 N N . SER A 1 93 ? 1.719 -6.428 -4.907 1.00 87.88 93 SER A N 1
ATOM 747 C CA . SER A 1 93 ? 1.957 -5.269 -5.765 1.00 87.88 93 SER A CA 1
ATOM 748 C C . SER A 1 93 ? 3.443 -5.010 -5.972 1.00 87.88 93 SER A C 1
ATOM 750 O O . SER A 1 93 ? 4.285 -5.328 -5.131 1.00 87.88 93 SER A O 1
ATOM 752 N N . ASP A 1 94 ? 3.769 -4.439 -7.127 1.00 83.81 94 ASP A N 1
ATOM 753 C CA . ASP A 1 94 ? 5.136 -4.122 -7.524 1.00 83.81 94 ASP A CA 1
ATOM 754 C C . ASP A 1 94 ? 5.380 -2.615 -7.537 1.00 83.81 94 ASP A C 1
ATOM 756 O O . ASP A 1 94 ? 4.468 -1.817 -7.748 1.00 83.81 94 ASP A O 1
ATOM 760 N N . GLY A 1 95 ? 6.636 -2.216 -7.329 1.00 84.69 95 GLY A N 1
ATOM 761 C CA . GLY A 1 95 ? 7.063 -0.825 -7.442 1.00 84.69 95 GLY A CA 1
ATOM 762 C C . GLY A 1 95 ? 6.455 0.119 -6.399 1.00 84.69 95 GLY A C 1
ATOM 763 O O . GLY A 1 95 ? 6.445 -0.157 -5.201 1.00 84.69 95 GLY A O 1
ATOM 764 N N . ILE A 1 96 ? 6.017 1.288 -6.870 1.00 87.31 96 ILE A N 1
ATOM 765 C CA . ILE A 1 96 ? 5.548 2.402 -6.038 1.00 87.31 96 ILE A CA 1
ATOM 766 C C . ILE A 1 96 ? 4.292 2.047 -5.210 1.00 87.31 96 ILE A C 1
ATOM 768 O O . ILE A 1 96 ? 4.294 2.353 -4.015 1.00 87.31 96 ILE A O 1
ATOM 772 N N . PRO A 1 97 ? 3.265 1.370 -5.767 1.00 90.56 97 PRO A N 1
ATOM 773 C CA . PRO A 1 97 ? 2.091 0.963 -4.998 1.00 90.56 97 PRO A CA 1
ATOM 774 C C . PRO A 1 97 ? 2.396 0.155 -3.737 1.00 90.56 97 PRO A C 1
ATOM 776 O O . PRO A 1 97 ? 1.815 0.420 -2.687 1.00 90.56 97 PRO A O 1
ATOM 779 N N . TYR A 1 98 ? 3.350 -0.777 -3.811 1.00 90.69 98 TYR A N 1
ATOM 780 C CA . TYR A 1 98 ? 3.789 -1.552 -2.649 1.00 90.69 98 TYR A CA 1
ATOM 781 C C . TYR A 1 98 ? 4.353 -0.650 -1.548 1.00 90.69 98 TYR A C 1
ATOM 783 O O . TYR A 1 98 ? 3.983 -0.769 -0.381 1.00 90.69 98 TYR A O 1
ATOM 791 N N . LEU A 1 99 ? 5.221 0.295 -1.923 1.00 90.12 99 LEU A N 1
ATOM 792 C CA . LEU A 1 99 ? 5.853 1.210 -0.974 1.00 90.12 99 LEU A CA 1
ATOM 793 C C . LEU A 1 99 ? 4.830 2.116 -0.286 1.00 90.12 99 LEU A C 1
ATOM 795 O O . LEU A 1 99 ? 4.918 2.323 0.922 1.00 90.12 99 LEU A O 1
ATOM 799 N N . TYR A 1 100 ? 3.866 2.653 -1.032 1.00 93.88 100 TYR A N 1
ATOM 800 C CA . TYR A 1 100 ? 2.823 3.500 -0.457 1.00 93.88 100 TYR A CA 1
ATOM 801 C C . TYR A 1 100 ? 1.836 2.711 0.404 1.00 93.88 100 TYR A C 1
ATOM 803 O O . TYR A 1 100 ? 1.512 3.176 1.492 1.00 93.88 100 TYR A O 1
ATOM 811 N N . GLY A 1 101 ? 1.436 1.503 -0.006 1.00 93.06 101 GLY A N 1
ATOM 812 C CA . GLY A 1 101 ? 0.598 0.625 0.818 1.00 93.06 101 GLY A CA 1
ATOM 813 C C . GLY A 1 101 ? 1.247 0.300 2.167 1.00 93.06 101 GLY A C 1
ATOM 814 O O . GLY A 1 101 ? 0.632 0.482 3.217 1.00 93.06 101 GLY A O 1
ATOM 815 N N . MET A 1 102 ? 2.535 -0.062 2.153 1.00 91.88 102 MET A N 1
ATOM 816 C CA . MET A 1 102 ? 3.316 -0.294 3.374 1.00 91.88 102 MET A CA 1
ATOM 817 C C . MET A 1 102 ? 3.382 0.944 4.282 1.00 91.88 102 MET A C 1
ATOM 819 O O . MET A 1 102 ? 3.249 0.820 5.498 1.00 91.88 102 MET A O 1
ATOM 823 N N . ARG A 1 103 ? 3.568 2.145 3.713 1.00 93.31 103 ARG A N 1
ATOM 824 C CA . ARG A 1 103 ? 3.593 3.398 4.492 1.00 93.31 103 ARG A CA 1
ATOM 825 C C . ARG A 1 103 ? 2.245 3.707 5.122 1.00 93.31 103 ARG A C 1
ATOM 827 O O . ARG A 1 103 ? 2.209 4.043 6.300 1.00 93.31 103 ARG A O 1
ATOM 834 N N . LEU A 1 104 ? 1.154 3.567 4.372 1.00 93.75 104 LEU A N 1
ATOM 835 C CA . LEU A 1 104 ? -0.191 3.763 4.907 1.00 93.75 104 LEU A CA 1
ATOM 836 C C . LEU A 1 104 ? -0.443 2.836 6.102 1.00 93.75 104 LEU A C 1
ATOM 838 O O . LEU A 1 104 ? -0.871 3.294 7.154 1.00 93.75 104 LEU A O 1
ATOM 842 N N . GLN A 1 105 ? -0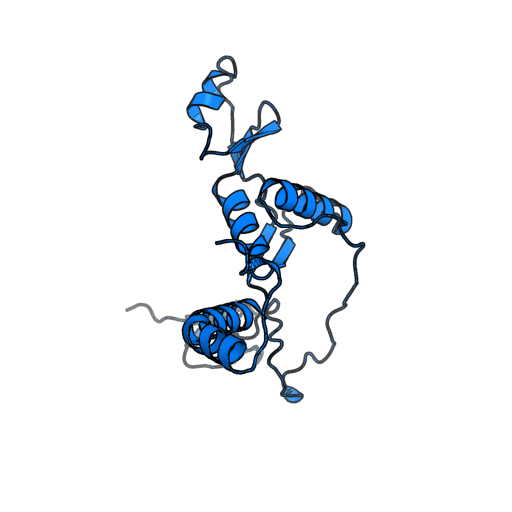.081 1.555 5.988 1.00 91.12 105 GLN A N 1
ATOM 843 C CA . GLN A 1 105 ? -0.234 0.584 7.077 1.00 91.12 105 GLN A CA 1
ATOM 844 C C . GLN A 1 105 ? 0.643 0.888 8.308 1.00 91.12 105 GLN A C 1
ATOM 846 O O . GLN A 1 105 ? 0.337 0.463 9.427 1.00 91.12 105 GLN A O 1
ATOM 851 N N . GLN A 1 106 ? 1.766 1.578 8.111 1.00 92.69 106 GLN A N 1
ATOM 852 C CA . GLN A 1 106 ? 2.695 1.924 9.181 1.00 92.69 106 GLN A CA 1
ATOM 853 C C . GLN A 1 106 ? 2.302 3.212 9.912 1.00 92.69 106 GLN A C 1
ATOM 855 O O . GLN A 1 106 ? 2.449 3.274 11.134 1.00 92.69 106 GLN A O 1
ATOM 860 N N . TYR A 1 107 ? 1.841 4.222 9.172 1.00 94.56 107 TYR A N 1
ATOM 861 C CA . TYR A 1 107 ? 1.719 5.591 9.675 1.00 94.56 107 TYR A CA 1
ATOM 862 C C . TYR A 1 107 ? 0.283 6.099 9.813 1.00 94.56 107 TYR A C 1
ATOM 864 O O . TYR A 1 107 ? 0.092 7.093 10.512 1.00 94.56 107 TYR A O 1
ATOM 872 N N . VAL A 1 108 ? -0.706 5.447 9.189 1.00 94.00 108 VAL A N 1
ATOM 873 C CA . VAL A 1 108 ? -2.107 5.893 9.212 1.00 94.00 108 VAL A CA 1
ATOM 874 C C . VAL A 1 108 ? -2.940 5.054 10.180 1.00 94.00 108 VAL A C 1
ATOM 876 O O . VAL A 1 108 ? -2.976 3.820 10.112 1.00 94.00 108 VAL A O 1
ATOM 879 N N . TYR A 1 109 ? -3.632 5.751 11.073 1.00 93.56 109 TYR A N 1
ATOM 880 C CA . TYR A 1 109 ? -4.480 5.194 12.120 1.00 93.56 109 TYR A CA 1
ATOM 881 C C . TYR A 1 109 ? -5.897 5.745 11.986 1.00 93.56 109 TYR A C 1
ATOM 883 O O . TYR A 1 109 ? -6.084 6.819 11.433 1.00 93.56 109 TYR A O 1
ATOM 891 N N . VAL A 1 110 ? -6.884 5.017 12.486 1.00 91.88 110 VAL A N 1
ATOM 892 C CA . VAL A 1 110 ? -8.265 5.479 12.632 1.00 91.88 110 VAL A CA 1
ATOM 893 C C . VAL A 1 110 ? -8.494 5.761 14.112 1.00 91.88 110 VAL A C 1
ATOM 895 O O . VAL A 1 110 ? -8.171 4.924 14.965 1.00 91.88 110 VAL A O 1
ATOM 898 N N . CYS A 1 111 ? -9.031 6.939 14.412 1.00 91.62 111 CYS A N 1
ATOM 899 C CA . CYS A 1 111 ? -9.475 7.298 15.753 1.00 91.62 111 CYS A CA 1
ATOM 900 C C . CYS A 1 111 ? -10.805 6.601 16.075 1.00 91.62 111 CYS A C 1
ATOM 902 O O . CYS A 1 111 ? -11.756 6.724 15.312 1.00 91.62 111 CYS A O 1
ATOM 904 N N . SER A 1 112 ? -10.920 5.904 17.208 1.00 89.12 112 SER A N 1
ATOM 905 C CA . SER A 1 112 ? -12.179 5.244 17.594 1.00 89.12 112 SER A CA 1
ATOM 906 C C . SER A 1 112 ? -13.306 6.209 17.975 1.00 89.12 112 SER A C 1
ATOM 908 O O . SER A 1 112 ? -14.449 5.777 18.053 1.00 89.12 112 SER A O 1
ATOM 910 N N . ALA A 1 113 ? -12.994 7.476 18.266 1.00 88.00 113 ALA A N 1
ATOM 911 C CA . ALA A 1 113 ? -13.979 8.460 18.716 1.00 88.00 113 ALA A CA 1
ATOM 912 C C . ALA A 1 113 ? -14.627 9.239 17.562 1.00 88.00 113 ALA A C 1
ATOM 914 O O . ALA A 1 113 ? -15.831 9.471 17.587 1.00 88.00 113 ALA A O 1
ATOM 915 N N . CYS A 1 114 ? -13.848 9.637 16.549 1.00 89.00 114 CYS A N 1
ATOM 916 C CA . CYS A 1 114 ? -14.357 10.386 15.391 1.00 89.00 114 CYS A CA 1
ATOM 917 C C . CYS A 1 114 ? -14.274 9.637 14.061 1.00 89.00 114 CYS A C 1
ATOM 919 O O . CYS A 1 114 ? -14.690 10.185 13.046 1.00 89.00 114 CYS A O 1
ATOM 921 N N . GLU A 1 115 ? -13.706 8.428 14.048 1.00 87.94 115 GLU A N 1
ATOM 922 C CA . GLU A 1 115 ? -13.504 7.608 12.844 1.00 87.94 115 GLU A CA 1
ATOM 923 C C . GLU A 1 115 ? -12.623 8.274 11.768 1.00 87.94 115 GLU A C 1
ATOM 925 O O . GLU A 1 115 ? -12.506 7.783 10.645 1.00 87.94 115 GLU A O 1
ATOM 930 N N . GLU A 1 116 ? -11.931 9.367 12.111 1.00 90.31 116 GLU A N 1
ATOM 931 C CA . GLU A 1 116 ? -11.031 10.054 11.190 1.00 90.31 116 GLU A CA 1
ATOM 932 C C . GLU A 1 116 ? -9.692 9.326 11.040 1.00 90.31 116 GLU A C 1
ATOM 934 O O . GLU A 1 116 ? -9.143 8.743 11.985 1.00 90.31 116 GLU A O 1
ATOM 939 N N . LEU A 1 117 ? -9.138 9.417 9.828 1.00 91.19 117 LEU A N 1
ATOM 940 C CA . LEU A 1 117 ? -7.803 8.934 9.504 1.00 91.19 117 LEU A CA 1
ATOM 941 C C . LEU A 1 117 ? -6.740 9.939 9.963 1.00 91.19 117 LEU A C 1
ATOM 943 O O . LEU A 1 117 ? -6.666 11.059 9.460 1.00 91.19 117 LEU A O 1
ATOM 947 N N . VAL A 1 118 ? -5.858 9.500 10.855 1.00 92.56 118 VAL A N 1
ATOM 948 C CA . VAL A 1 118 ? -4.745 10.278 11.402 1.00 92.56 118 VAL A CA 1
ATOM 949 C C . VAL A 1 118 ? -3.427 9.756 10.838 1.00 92.56 118 VAL A C 1
ATOM 951 O O . VAL A 1 118 ? -3.062 8.594 11.030 1.00 92.56 118 VAL A O 1
ATOM 954 N N . ASP A 1 119 ? -2.693 10.622 10.138 1.00 93.06 119 ASP A N 1
ATOM 955 C CA . ASP A 1 119 ? -1.340 10.341 9.652 1.00 93.06 119 ASP A CA 1
ATOM 956 C C . ASP A 1 119 ? -0.310 10.834 10.670 1.00 93.06 119 ASP A C 1
ATOM 958 O O . ASP A 1 119 ? -0.066 12.036 10.796 1.00 93.06 119 ASP A O 1
ATOM 962 N N . THR A 1 120 ? 0.351 9.889 11.337 1.00 92.44 120 THR A N 1
ATOM 963 C CA . THR A 1 120 ? 1.336 10.152 12.404 1.00 92.44 120 THR A CA 1
ATOM 964 C C . THR A 1 120 ? 2.580 10.916 11.948 1.00 92.44 120 THR A C 1
ATOM 966 O O . THR A 1 120 ? 3.369 11.373 12.771 1.00 92.44 120 THR A O 1
ATOM 969 N N . ARG A 1 121 ? 2.781 11.082 10.634 1.00 92.44 121 ARG A N 1
ATOM 970 C CA . ARG A 1 121 ? 3.848 11.930 10.076 1.00 92.44 121 ARG A CA 1
ATOM 971 C C . ARG A 1 121 ? 3.456 13.406 10.002 1.00 92.44 121 ARG A C 1
ATOM 973 O O . ARG A 1 121 ? 4.334 14.243 9.810 1.00 92.44 121 ARG A O 1
ATOM 980 N N . LYS A 1 122 ? 2.159 13.712 10.071 1.00 90.56 122 LYS A N 1
ATOM 981 C CA . LYS A 1 122 ? 1.605 15.071 9.970 1.00 90.56 122 LYS A CA 1
ATOM 982 C C . LYS A 1 122 ? 1.083 15.577 11.308 1.00 90.56 122 LYS A C 1
ATOM 984 O O . LYS A 1 122 ? 1.220 16.761 11.588 1.00 90.56 122 LYS A O 1
ATOM 989 N N . GLU A 1 123 ? 0.497 14.692 12.104 1.00 91.56 123 GLU A N 1
ATOM 990 C CA . GLU A 1 123 ? -0.121 15.013 13.387 1.00 91.56 123 GLU A CA 1
ATOM 991 C C . GLU A 1 123 ? 0.185 13.901 14.395 1.00 91.56 123 GLU A C 1
ATOM 993 O O . GLU A 1 123 ? 0.049 12.721 14.068 1.00 91.56 123 GLU A O 1
ATOM 998 N N . SER A 1 124 ? 0.612 14.260 15.610 1.00 89.94 124 SER A N 1
ATOM 999 C CA . SER A 1 124 ? 0.789 13.273 16.678 1.00 89.94 124 SER A CA 1
ATOM 1000 C C . SER A 1 124 ? -0.567 12.738 17.139 1.00 89.94 124 SER A C 1
ATOM 1002 O O . SER A 1 124 ? -1.554 13.470 17.178 1.00 89.94 124 SER A O 1
ATOM 1004 N N . LEU A 1 125 ? -0.615 11.471 17.557 1.00 87.44 125 LEU A N 1
ATOM 1005 C CA . LEU A 1 125 ? -1.828 10.899 18.150 1.00 87.44 125 LEU A CA 1
ATOM 1006 C C . LEU A 1 125 ? -2.246 11.664 19.416 1.00 87.44 125 LEU A C 1
ATOM 1008 O O . LEU A 1 125 ? -3.439 11.813 19.667 1.00 87.44 125 LEU A O 1
ATOM 1012 N N . ASP A 1 126 ? -1.284 12.204 20.167 1.00 87.19 126 ASP A N 1
ATOM 1013 C CA . ASP A 1 126 ? -1.543 13.009 21.367 1.00 87.19 126 ASP A CA 1
ATOM 1014 C C . ASP A 1 126 ? -2.202 14.351 21.015 1.00 87.19 126 ASP A C 1
ATOM 1016 O O . ASP A 1 126 ? -3.183 14.747 21.644 1.00 87.19 126 ASP A O 1
ATOM 1020 N N . ASP A 1 127 ? -1.716 15.012 19.957 1.00 89.12 127 ASP A N 1
ATOM 1021 C CA . ASP A 1 127 ? -2.279 16.274 19.461 1.00 89.12 127 ASP A CA 1
ATOM 1022 C C . ASP A 1 127 ? -3.713 16.069 18.958 1.00 89.12 127 ASP A C 1
ATOM 1024 O O . ASP A 1 127 ? -4.595 16.888 19.222 1.00 89.12 127 ASP A O 1
ATOM 1028 N N . HIS A 1 128 ? -3.963 14.944 18.280 1.00 89.31 128 HIS A N 1
ATOM 1029 C CA . HIS A 1 128 ? -5.305 14.571 17.848 1.00 89.31 128 HIS A CA 1
ATOM 1030 C C . HIS A 1 128 ? -6.215 14.256 19.043 1.00 89.31 128 HIS A C 1
ATOM 1032 O O . HIS A 1 128 ? -7.363 14.690 19.078 1.00 89.31 128 HIS A O 1
ATOM 1038 N N . THR A 1 129 ? -5.704 13.542 20.051 1.00 86.69 129 THR A N 1
ATOM 1039 C CA . THR A 1 129 ? -6.446 13.217 21.281 1.00 86.69 129 THR A CA 1
ATOM 1040 C C . THR A 1 129 ? -6.852 14.486 22.027 1.00 86.69 129 THR A C 1
ATOM 1042 O O . THR A 1 129 ? -7.980 14.572 22.494 1.00 86.69 129 THR A O 1
ATOM 1045 N N . ALA A 1 130 ? -5.992 15.508 22.064 1.00 86.38 130 ALA A N 1
ATOM 1046 C CA . ALA A 1 130 ? -6.293 16.791 22.700 1.00 86.38 130 ALA A CA 1
ATOM 1047 C C . ALA A 1 130 ? -7.459 17.560 22.043 1.00 86.38 130 ALA A C 1
ATOM 1049 O O . ALA A 1 130 ? -8.050 18.430 22.682 1.00 86.38 130 ALA A O 1
ATOM 1050 N N . LYS A 1 131 ? -7.809 17.255 20.784 1.00 86.06 131 LYS A N 1
ATOM 1051 C CA . LYS A 1 131 ? -8.988 17.830 20.109 1.00 86.06 131 LYS A CA 1
ATOM 1052 C C . LYS A 1 131 ? -10.299 17.212 20.590 1.00 86.06 131 LYS A C 1
ATOM 1054 O O . LYS A 1 131 ? -11.351 17.836 20.455 1.00 86.06 131 LYS A O 1
ATOM 1059 N N . HIS A 1 132 ? -10.244 16.005 21.143 1.00 81.19 132 HIS A N 1
ATOM 1060 C CA . HIS A 1 132 ? -11.389 15.343 21.749 1.00 81.19 132 HIS A CA 1
ATOM 1061 C C . HIS A 1 132 ? -11.429 15.734 23.226 1.00 81.19 132 HIS A C 1
ATOM 1063 O O . HIS A 1 132 ? -10.451 15.561 23.946 1.00 81.19 132 HIS A O 1
ATOM 1069 N N . ASN A 1 133 ? -12.540 16.317 23.679 1.00 71.25 133 ASN A N 1
ATOM 1070 C CA . ASN A 1 133 ? -12.690 16.871 25.030 1.00 71.25 133 ASN A CA 1
ATOM 1071 C C . ASN A 1 133 ? -12.630 15.785 26.127 1.00 71.25 133 ASN A C 1
ATOM 1073 O O . ASN A 1 133 ? -13.667 15.417 26.674 1.00 71.25 133 ASN A O 1
ATOM 1077 N N . HIS A 1 134 ? -11.425 15.311 26.463 1.00 59.44 134 HIS A N 1
ATOM 1078 C CA . HIS A 1 134 ? -11.132 14.358 27.540 1.00 59.44 134 HIS A CA 1
ATOM 1079 C C . HIS A 1 134 ? -12.057 13.128 27.559 1.00 59.44 134 HIS A C 1
ATOM 1081 O O . HIS A 1 134 ? -12.572 12.748 28.609 1.00 59.44 134 HIS A O 1
ATOM 1087 N N . ASP A 1 135 ? -12.281 12.500 26.401 1.00 61.94 135 ASP A N 1
ATOM 1088 C CA . ASP A 1 135 ? -12.857 11.157 26.393 1.00 61.94 135 ASP A CA 1
ATOM 1089 C C . ASP A 1 135 ? -11.738 10.162 26.731 1.00 61.94 135 ASP A C 1
ATOM 1091 O O . ASP A 1 135 ? -10.838 9.909 25.928 1.00 61.94 135 ASP A O 1
ATOM 1095 N N . ASP A 1 136 ? -11.765 9.635 27.956 1.00 62.81 136 ASP A N 1
ATOM 1096 C CA . ASP A 1 136 ? -10.730 8.760 28.525 1.00 62.81 136 ASP A CA 1
ATOM 1097 C C . ASP A 1 136 ? -10.596 7.401 27.797 1.00 62.81 136 ASP A C 1
ATOM 1099 O O . ASP A 1 136 ? -9.804 6.547 28.199 1.00 62.81 136 ASP A O 1
ATOM 1103 N N . SER A 1 137 ? -11.354 7.172 26.717 1.00 72.12 137 SER A N 1
ATOM 1104 C CA . SER A 1 137 ? -11.422 5.895 26.001 1.00 72.12 137 SER A CA 1
ATOM 1105 C C . SER A 1 137 ? -11.021 5.944 24.518 1.00 72.12 137 SER A C 1
ATOM 1107 O O . SER A 1 137 ? -11.347 5.028 23.754 1.00 72.12 137 SER A O 1
ATOM 1109 N N . ILE A 1 138 ? -10.273 6.967 24.090 1.00 82.06 138 ILE A N 1
ATOM 1110 C CA . ILE A 1 138 ? -9.809 7.070 22.697 1.00 82.06 138 ILE A CA 1
ATOM 1111 C C . ILE A 1 138 ? -8.756 6.000 22.406 1.00 82.06 138 ILE A C 1
ATOM 1113 O O . ILE A 1 138 ? -7.668 5.977 22.979 1.00 82.06 138 ILE A O 1
ATOM 1117 N N . ASN A 1 139 ? -9.080 5.119 21.464 1.00 87.00 139 ASN A N 1
ATOM 1118 C CA . ASN A 1 139 ? -8.185 4.095 20.960 1.00 87.00 139 ASN A CA 1
ATOM 1119 C C . ASN A 1 139 ? -7.880 4.353 19.486 1.00 87.00 139 ASN A C 1
ATOM 1121 O O . ASN A 1 139 ? -8.765 4.644 18.682 1.00 87.00 139 ASN A O 1
ATOM 1125 N N . PHE A 1 140 ? -6.620 4.170 19.111 1.00 89.38 140 PHE A N 1
ATOM 1126 C CA . PHE A 1 140 ? -6.191 4.241 17.721 1.00 89.38 140 PHE A CA 1
ATOM 1127 C C . PHE A 1 140 ? -5.899 2.841 17.207 1.00 89.38 140 PHE A C 1
ATOM 1129 O O . PHE A 1 140 ? -5.121 2.091 17.800 1.00 89.38 140 PHE A O 1
ATOM 1136 N N . HIS A 1 141 ? -6.488 2.493 16.070 1.00 89.38 141 HIS A N 1
ATOM 1137 C CA . HIS A 1 141 ? -6.186 1.250 15.371 1.00 89.38 141 HIS A CA 1
ATOM 1138 C C . HIS A 1 141 ? -5.649 1.553 13.976 1.00 89.38 141 HIS A C 1
ATOM 1140 O O . HIS A 1 141 ? -5.916 2.603 13.405 1.00 89.38 141 HIS A O 1
ATOM 1146 N N . ARG A 1 142 ? -4.826 0.663 13.420 1.00 90.25 142 ARG A N 1
ATOM 1147 C CA . ARG A 1 142 ? -4.217 0.898 12.102 1.00 90.25 142 ARG A CA 1
ATOM 1148 C C . ARG A 1 142 ? -5.278 0.817 11.009 1.00 90.25 142 ARG A C 1
ATOM 1150 O O . ARG A 1 142 ? -5.949 -0.209 10.897 1.00 90.25 142 ARG A O 1
ATOM 1157 N N . ALA A 1 143 ? -5.342 1.845 10.162 1.00 88.25 143 ALA A N 1
ATOM 1158 C CA . ALA A 1 143 ? -6.392 2.005 9.155 1.00 88.25 143 ALA A CA 1
ATOM 1159 C C . ALA A 1 143 ? -6.470 0.851 8.150 1.00 88.25 143 ALA A C 1
ATOM 1161 O O . ALA A 1 143 ? -7.552 0.475 7.721 1.00 88.25 143 ALA A O 1
ATOM 1162 N N . PHE A 1 144 ? -5.329 0.252 7.806 1.00 88.88 144 PHE A N 1
ATOM 1163 C CA . PHE A 1 144 ? -5.222 -0.818 6.807 1.00 88.88 144 PHE A CA 1
ATOM 1164 C C . PHE A 1 144 ? -4.691 -2.119 7.421 1.00 88.88 144 PHE A C 1
ATOM 1166 O O . PHE A 1 144 ? -3.850 -2.806 6.840 1.00 88.88 144 PHE A O 1
ATOM 1173 N N . SER A 1 145 ? -5.133 -2.440 8.641 1.00 87.12 145 SER A N 1
ATOM 1174 C CA . SER A 1 145 ? -4.712 -3.661 9.345 1.00 87.12 145 SER A CA 1
ATOM 1175 C C . SER A 1 145 ? -5.210 -4.957 8.692 1.00 87.12 145 SER A C 1
ATOM 1177 O O . SER A 1 145 ? -4.563 -5.992 8.844 1.00 87.12 145 SER A O 1
ATOM 1179 N N . ASP A 1 146 ? -6.274 -4.882 7.891 1.00 87.06 146 ASP A N 1
ATOM 1180 C CA . ASP A 1 146 ? -6.844 -6.023 7.162 1.00 87.06 146 ASP A CA 1
ATOM 1181 C C . ASP A 1 146 ? -5.998 -6.451 5.955 1.00 87.06 146 ASP A C 1
ATOM 1183 O O . ASP A 1 146 ? -6.218 -7.517 5.383 1.00 87.06 146 ASP A O 1
ATOM 1187 N N . PHE A 1 147 ? -5.019 -5.641 5.546 1.00 89.69 147 PHE A N 1
ATOM 1188 C CA . PHE A 1 147 ? -4.205 -5.899 4.364 1.00 89.69 147 PHE A CA 1
ATOM 1189 C C . PHE A 1 147 ? -2.826 -6.451 4.727 1.00 89.69 147 PHE A C 1
ATOM 1191 O O . PHE A 1 147 ? -2.100 -5.899 5.552 1.00 89.69 147 PHE A O 1
ATOM 1198 N N . ILE A 1 148 ? -2.414 -7.523 4.051 1.00 89.50 148 ILE A N 1
ATOM 1199 C CA . ILE A 1 148 ? -1.033 -8.014 4.066 1.00 89.50 148 ILE A CA 1
ATOM 1200 C C . ILE A 1 148 ? -0.403 -7.674 2.726 1.00 89.50 148 ILE A C 1
ATOM 1202 O O . ILE A 1 148 ? -0.664 -8.347 1.728 1.00 89.50 148 ILE A O 1
ATOM 1206 N N . PHE A 1 149 ? 0.471 -6.674 2.702 1.00 89.12 149 PHE A N 1
ATOM 1207 C CA . PHE A 1 149 ? 1.229 -6.362 1.498 1.00 89.12 149 PHE A CA 1
ATOM 1208 C C . PHE A 1 149 ? 2.348 -7.375 1.272 1.00 89.12 149 PHE A C 1
ATOM 1210 O O . PHE A 1 149 ? 3.132 -7.704 2.167 1.00 89.12 149 PHE A O 1
ATOM 1217 N N . ARG A 1 150 ? 2.442 -7.856 0.035 1.00 87.44 150 ARG A N 1
ATOM 1218 C CA . ARG A 1 150 ? 3.548 -8.667 -0.459 1.00 87.44 150 ARG A CA 1
ATOM 1219 C C . ARG A 1 150 ? 4.114 -8.023 -1.721 1.00 87.44 150 ARG A C 1
ATOM 1221 O O . ARG A 1 150 ? 3.338 -7.556 -2.555 1.00 87.44 150 ARG A O 1
ATOM 1228 N N . PRO A 1 151 ? 5.448 -7.990 -1.877 1.00 83.81 151 PRO A N 1
ATOM 1229 C CA . PRO A 1 151 ? 6.026 -7.600 -3.149 1.00 83.81 151 PRO A CA 1
ATOM 1230 C C . PRO A 1 151 ? 5.543 -8.593 -4.205 1.00 83.81 151 PRO A C 1
ATOM 1232 O O . PRO A 1 151 ? 5.568 -9.805 -3.974 1.00 83.81 151 PRO A O 1
ATOM 1235 N N . GLY A 1 152 ? 5.071 -8.075 -5.333 1.00 80.00 152 GLY A N 1
ATOM 1236 C CA . GLY A 1 152 ? 4.721 -8.881 -6.488 1.00 80.00 152 GLY A CA 1
ATOM 1237 C C . GLY A 1 152 ? 5.915 -9.716 -6.965 1.00 80.00 152 GLY A C 1
ATOM 1238 O O . GLY A 1 152 ? 7.077 -9.437 -6.648 1.00 80.00 152 GLY A O 1
ATOM 1239 N N . PRO A 1 153 ? 5.655 -10.783 -7.728 1.00 70.88 153 PRO A N 1
ATOM 1240 C CA . PRO A 1 153 ? 6.721 -11.636 -8.222 1.00 70.88 153 PRO A CA 1
ATOM 1241 C C . PRO A 1 153 ? 7.673 -10.933 -9.187 1.00 70.88 153 PRO A C 1
ATOM 1243 O O . PRO A 1 153 ? 8.766 -11.444 -9.379 1.00 70.88 153 PRO A O 1
ATOM 1246 N N . GLY A 1 154 ? 7.265 -9.806 -9.784 1.00 71.06 154 GLY A N 1
ATOM 1247 C CA . GLY A 1 154 ? 8.110 -8.984 -10.645 1.00 71.06 154 GLY A CA 1
ATOM 1248 C C . GLY A 1 154 ? 8.889 -7.907 -9.891 1.00 71.06 154 GLY A C 1
ATOM 1249 O O . GLY A 1 154 ? 9.612 -7.140 -10.523 1.00 71.06 154 GLY A O 1
ATOM 1250 N N . HIS A 1 155 ? 8.747 -7.796 -8.564 1.00 76.12 155 HIS A N 1
ATOM 1251 C CA . HIS A 1 155 ? 9.339 -6.707 -7.785 1.00 76.12 155 HIS A CA 1
ATOM 1252 C C . HIS A 1 155 ? 10.860 -6.665 -7.935 1.00 76.12 155 HIS A C 1
ATOM 1254 O O . HIS A 1 155 ? 11.456 -5.597 -8.092 1.00 76.12 155 HIS A O 1
ATOM 1260 N N . ILE A 1 156 ? 11.492 -7.840 -7.881 1.00 74.88 156 ILE A N 1
ATOM 1261 C CA . ILE A 1 156 ? 12.944 -7.980 -7.975 1.00 74.88 156 ILE A CA 1
ATOM 1262 C C . ILE A 1 156 ? 13.391 -7.655 -9.399 1.00 74.88 156 ILE A C 1
ATOM 1264 O O . ILE A 1 156 ? 14.277 -6.826 -9.582 1.00 74.88 156 ILE A O 1
ATOM 1268 N N . GLU A 1 157 ? 12.740 -8.231 -10.406 1.00 76.62 157 GLU A N 1
ATOM 1269 C CA . GLU A 1 157 ? 13.051 -8.057 -11.823 1.00 76.62 157 GLU A CA 1
ATOM 1270 C C . GLU A 1 157 ? 12.874 -6.602 -12.263 1.00 76.62 157 GLU A C 1
ATOM 1272 O O . GLU A 1 157 ? 13.735 -6.059 -12.952 1.00 76.62 157 GLU A O 1
ATOM 1277 N N . LEU A 1 158 ? 11.801 -5.938 -11.826 1.00 80.31 158 LEU A N 1
ATOM 1278 C CA . LEU A 1 158 ? 11.550 -4.523 -12.104 1.00 80.31 158 LEU A CA 1
ATOM 1279 C C . LEU A 1 158 ? 12.611 -3.632 -11.459 1.00 80.31 158 LEU A C 1
ATOM 1281 O O . LEU A 1 158 ? 13.107 -2.703 -12.100 1.00 80.31 158 LEU A O 1
ATOM 1285 N N . ASN A 1 159 ? 13.003 -3.925 -10.218 1.00 80.19 159 ASN A N 1
ATOM 1286 C CA . ASN A 1 159 ? 14.082 -3.195 -9.558 1.00 80.19 159 ASN A CA 1
ATOM 1287 C C . ASN A 1 159 ? 15.433 -3.445 -10.243 1.00 80.19 159 ASN A C 1
ATOM 1289 O O . ASN A 1 159 ? 16.190 -2.499 -10.450 1.00 80.19 159 ASN A O 1
ATOM 1293 N N . MET A 1 160 ? 15.719 -4.678 -10.665 1.00 81.00 160 MET A N 1
ATOM 1294 C CA . MET A 1 160 ? 16.919 -5.010 -11.438 1.00 81.00 160 MET A CA 1
ATOM 1295 C C . MET A 1 160 ? 16.943 -4.282 -12.784 1.00 81.00 160 MET A C 1
ATOM 1297 O O . MET A 1 160 ? 17.952 -3.667 -13.122 1.00 81.00 160 MET A O 1
ATOM 1301 N N . ALA A 1 161 ? 15.836 -4.290 -13.529 1.00 84.50 161 ALA A N 1
ATOM 1302 C CA . ALA A 1 161 ? 15.706 -3.580 -14.798 1.00 84.50 161 ALA A CA 1
ATOM 1303 C C . ALA A 1 161 ? 15.891 -2.070 -14.613 1.00 84.50 161 ALA A C 1
ATOM 1305 O O . ALA A 1 161 ? 16.612 -1.436 -15.381 1.00 84.50 161 ALA A O 1
ATOM 1306 N N . LYS A 1 162 ? 15.309 -1.496 -13.554 1.00 84.56 162 LYS A N 1
ATOM 1307 C CA . LYS A 1 162 ? 15.502 -0.089 -13.191 1.00 84.56 162 LYS A CA 1
ATOM 1308 C C . LYS A 1 162 ? 16.966 0.221 -12.875 1.00 84.56 162 LYS A C 1
ATOM 1310 O O . LYS A 1 162 ? 17.480 1.231 -13.346 1.00 84.56 162 LYS A O 1
ATOM 1315 N N . CYS A 1 163 ? 17.649 -0.636 -12.117 1.00 86.88 163 CYS A N 1
ATOM 1316 C CA . CYS A 1 163 ? 19.074 -0.481 -11.822 1.00 86.88 163 CYS A CA 1
ATOM 1317 C C . CYS A 1 163 ? 19.936 -0.569 -13.086 1.00 86.88 163 CYS A C 1
ATOM 1319 O O . CYS A 1 163 ? 20.796 0.284 -13.282 1.00 86.88 163 CYS A O 1
ATOM 1321 N N . LEU A 1 164 ? 19.682 -1.547 -13.960 1.00 88.88 164 LEU A N 1
ATOM 1322 C CA . LEU A 1 164 ? 20.385 -1.692 -15.237 1.00 88.88 164 LEU A CA 1
ATOM 1323 C C . LEU A 1 164 ? 20.174 -0.476 -16.133 1.00 88.88 164 LEU A C 1
ATOM 1325 O O . LEU A 1 164 ? 21.138 0.058 -16.669 1.00 88.88 164 LEU A O 1
ATOM 1329 N N . LEU A 1 165 ? 18.931 -0.006 -16.259 1.00 86.88 165 LEU A N 1
ATOM 1330 C CA . LEU A 1 165 ? 18.631 1.205 -17.010 1.00 86.88 165 LEU A CA 1
ATOM 1331 C C . LEU A 1 165 ? 19.380 2.394 -16.423 1.00 86.88 165 LEU A C 1
ATOM 1333 O O . LEU A 1 165 ? 20.102 3.039 -17.164 1.00 86.88 165 LEU A O 1
ATOM 1337 N N . ASN A 1 166 ? 19.295 2.641 -15.115 1.00 87.31 166 ASN A N 1
ATOM 1338 C CA . ASN A 1 166 ? 19.997 3.752 -14.467 1.00 87.31 166 ASN A CA 1
ATOM 1339 C C . ASN A 1 166 ? 21.522 3.674 -14.628 1.00 87.31 166 ASN A C 1
ATOM 1341 O O . ASN A 1 166 ? 22.164 4.704 -14.809 1.00 87.31 166 ASN A O 1
ATOM 1345 N N . PHE A 1 167 ? 22.098 2.472 -14.573 1.00 90.31 167 PHE A N 1
ATOM 1346 C CA . PHE A 1 167 ? 23.529 2.250 -14.766 1.00 90.31 167 PHE A CA 1
ATOM 1347 C C . PHE A 1 167 ? 23.958 2.488 -16.218 1.00 90.31 167 PHE A C 1
ATOM 1349 O O . PHE A 1 167 ? 24.974 3.130 -16.470 1.00 90.31 167 PHE A O 1
ATOM 1356 N N . CYS A 1 168 ? 23.173 2.004 -17.181 1.00 89.00 168 CYS A N 1
ATOM 1357 C CA . CYS A 1 168 ? 23.469 2.136 -18.604 1.00 89.00 168 CYS A CA 1
ATOM 1358 C C . CYS A 1 168 ? 23.078 3.509 -19.168 1.00 89.00 168 CYS A C 1
ATOM 1360 O O . CYS A 1 168 ? 23.628 3.924 -20.186 1.00 89.00 168 CYS A O 1
ATOM 1362 N N . TRP A 1 169 ? 22.147 4.230 -18.537 1.00 88.12 169 TRP A N 1
ATOM 1363 C CA . TRP A 1 169 ? 21.583 5.487 -19.038 1.00 88.12 169 TRP A CA 1
ATOM 1364 C C . TRP A 1 169 ? 22.638 6.545 -19.393 1.00 88.12 169 TRP A C 1
ATOM 1366 O O . TRP A 1 169 ? 22.542 7.114 -20.483 1.00 88.12 169 TRP A O 1
ATOM 1376 N N . PRO A 1 170 ? 23.685 6.776 -18.572 1.00 88.25 170 PRO A N 1
ATOM 1377 C CA . PRO A 1 170 ? 24.741 7.736 -18.894 1.00 88.25 170 PRO A CA 1
ATOM 1378 C C . PRO A 1 170 ? 25.564 7.368 -20.134 1.00 88.25 170 PRO A C 1
ATOM 1380 O O . PRO A 1 170 ? 26.149 8.252 -20.747 1.00 88.25 170 PRO A O 1
ATOM 1383 N N . ILE A 1 171 ? 25.613 6.086 -20.510 1.00 85.56 171 ILE A N 1
ATOM 1384 C CA . ILE A 1 171 ? 26.327 5.590 -21.699 1.00 85.56 171 ILE A CA 1
ATOM 1385 C C . ILE A 1 171 ? 25.394 5.593 -22.916 1.00 85.56 171 ILE A C 1
ATOM 1387 O O . ILE A 1 171 ? 25.778 5.999 -24.014 1.00 85.56 171 ILE A O 1
ATOM 1391 N N . LEU A 1 172 ? 24.145 5.167 -22.715 1.00 83.94 172 LEU A N 1
ATOM 1392 C CA . LEU A 1 172 ? 23.138 5.095 -23.766 1.00 83.94 172 LEU A CA 1
ATOM 1393 C C . LEU A 1 172 ? 22.763 6.486 -24.286 1.00 83.94 172 LEU A C 1
ATOM 1395 O O . LEU A 1 172 ? 22.611 6.646 -25.491 1.00 83.94 172 LEU A O 1
ATOM 1399 N N . LEU A 1 173 ? 22.660 7.504 -23.427 1.00 82.31 173 LEU A N 1
ATOM 1400 C CA . LEU A 1 173 ? 22.300 8.865 -23.845 1.00 82.31 173 LEU A CA 1
ATOM 1401 C C . LEU A 1 173 ? 23.271 9.462 -24.891 1.00 82.31 173 LEU A C 1
ATOM 1403 O O . LEU A 1 173 ? 22.803 9.880 -25.955 1.00 82.31 173 LEU A O 1
ATOM 1407 N N . PRO A 1 174 ? 24.601 9.481 -24.663 1.00 83.94 174 PRO A N 1
ATOM 1408 C CA . PRO A 1 174 ? 25.568 9.899 -25.678 1.00 83.94 174 PRO A CA 1
ATOM 1409 C C . PRO A 1 174 ? 25.508 9.057 -26.953 1.00 83.94 174 PRO A C 1
ATOM 1411 O O . PRO A 1 174 ? 25.586 9.610 -28.047 1.00 83.94 174 PRO A O 1
ATOM 1414 N N . MET A 1 175 ? 25.327 7.738 -26.833 1.00 82.62 175 MET A N 1
ATOM 1415 C CA . MET A 1 175 ? 25.240 6.836 -27.984 1.00 82.62 175 MET A CA 1
ATOM 1416 C C . MET A 1 175 ? 24.003 7.127 -28.844 1.00 82.62 175 MET A C 1
ATOM 1418 O O . MET A 1 175 ? 24.102 7.219 -30.062 1.00 82.62 175 MET A O 1
ATOM 1422 N N . VAL A 1 176 ? 22.846 7.337 -28.218 1.00 82.75 176 VAL A N 1
ATOM 1423 C CA . VAL A 1 176 ? 21.585 7.695 -28.884 1.00 82.75 176 VAL A CA 1
ATOM 1424 C C . VAL A 1 176 ? 21.719 9.047 -29.598 1.00 82.75 176 VAL A C 1
ATOM 1426 O O . VAL A 1 176 ? 21.302 9.175 -30.748 1.00 82.75 176 VAL A O 1
ATOM 1429 N N . SER A 1 177 ? 22.388 10.019 -28.970 1.00 79.75 177 SER A N 1
ATOM 1430 C CA . SER A 1 177 ? 22.723 11.305 -29.598 1.00 79.75 177 SER A CA 1
ATOM 1431 C C . SER A 1 177 ? 23.663 11.142 -30.804 1.00 79.75 177 SER A C 1
ATOM 1433 O O . SER A 1 177 ? 23.420 11.728 -31.861 1.00 79.75 177 SER A O 1
ATOM 1435 N N . ALA A 1 178 ? 24.698 10.300 -30.688 1.00 82.00 178 ALA A N 1
ATOM 1436 C CA . ALA A 1 178 ? 25.635 9.996 -31.773 1.00 82.00 178 ALA A CA 1
ATOM 1437 C C . ALA A 1 178 ? 24.966 9.263 -32.950 1.00 82.00 178 ALA A C 1
ATOM 1439 O O . ALA A 1 178 ? 25.323 9.492 -34.102 1.00 82.00 178 ALA A O 1
ATOM 1440 N N . LEU A 1 179 ? 23.951 8.439 -32.674 1.00 8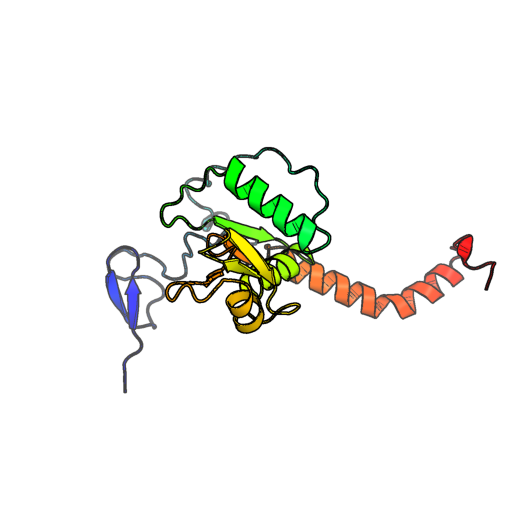3.62 179 LEU A N 1
ATOM 1441 C CA . LEU A 1 179 ? 23.104 7.784 -33.677 1.00 83.62 179 LEU A CA 1
ATOM 1442 C C . LEU A 1 179 ? 22.067 8.733 -34.312 1.00 83.62 179 LEU A C 1
ATOM 1444 O O . LEU A 1 179 ? 21.250 8.301 -35.121 1.00 83.62 179 LEU A O 1
ATOM 1448 N N . GLY A 1 180 ? 22.086 10.024 -33.966 1.00 83.81 180 GLY A N 1
ATOM 1449 C CA . GLY A 1 180 ? 21.240 11.049 -34.577 1.00 83.81 180 GLY A CA 1
ATOM 1450 C C . GLY A 1 180 ? 19.830 11.151 -33.992 1.00 83.81 180 GLY A C 1
ATOM 1451 O O . GLY A 1 180 ? 19.040 11.977 -34.454 1.00 83.81 180 GLY A O 1
ATOM 1452 N N . PHE A 1 181 ? 19.500 10.380 -32.953 1.00 78.25 181 PHE A N 1
ATOM 1453 C CA . PHE A 1 181 ? 18.226 10.523 -32.254 1.00 78.25 181 PHE A CA 1
ATOM 1454 C C . PHE A 1 181 ? 18.259 11.789 -31.391 1.00 78.25 181 PHE A C 1
ATOM 1456 O O . PHE A 1 181 ? 18.898 11.843 -30.341 1.00 78.25 181 PHE A O 1
ATOM 1463 N N . ARG A 1 182 ? 17.547 12.829 -31.833 1.00 71.50 182 ARG A N 1
ATOM 1464 C CA . ARG A 1 182 ? 17.383 14.087 -31.095 1.00 71.50 182 ARG A CA 1
ATOM 1465 C C . ARG A 1 182 ? 15.938 14.250 -30.647 1.00 71.50 182 ARG A C 1
ATOM 1467 O O . ARG A 1 182 ? 15.012 14.166 -31.451 1.00 71.50 182 ARG A O 1
ATOM 1474 N N . THR A 1 183 ? 15.724 14.537 -29.369 1.00 65.19 183 THR A N 1
ATOM 1475 C CA . THR A 1 183 ? 14.427 14.998 -28.866 1.00 65.19 183 THR A CA 1
ATOM 1476 C C . THR A 1 183 ? 14.292 16.501 -29.116 1.00 65.19 183 THR A C 1
ATOM 1478 O O . THR A 1 183 ? 15.189 17.274 -28.787 1.00 65.19 183 THR A O 1
ATOM 1481 N N . LYS A 1 184 ? 13.146 16.951 -29.654 1.00 60.62 184 LYS A N 1
ATOM 1482 C CA . LYS A 1 184 ? 12.872 18.380 -29.942 1.00 60.62 184 LYS A CA 1
ATOM 1483 C C . LYS A 1 184 ? 13.051 19.312 -28.724 1.00 60.62 184 LYS A C 1
ATOM 1485 O O . LYS A 1 184 ? 13.229 20.508 -28.904 1.00 60.62 184 LYS A O 1
ATOM 1490 N N . LYS A 1 185 ? 13.025 18.772 -27.497 1.00 55.16 185 LYS A N 1
ATOM 1491 C CA . LYS A 1 185 ? 13.177 19.514 -26.232 1.00 55.16 185 LYS A CA 1
ATOM 1492 C C . LYS A 1 185 ? 14.620 19.882 -25.846 1.00 55.16 185 LYS A C 1
ATOM 1494 O O . LYS A 1 185 ? 14.777 20.711 -24.965 1.00 55.16 185 LYS A O 1
ATOM 1499 N N . LEU A 1 186 ? 15.651 19.323 -26.487 1.00 49.16 186 LEU A N 1
ATOM 1500 C CA . LEU A 1 186 ? 17.060 19.674 -26.215 1.00 49.16 186 LEU A CA 1
ATOM 1501 C C . LEU A 1 186 ? 17.575 20.861 -27.053 1.00 49.16 186 LEU A C 1
ATOM 1503 O O . LEU A 1 186 ? 18.755 21.180 -27.003 1.00 49.16 186 LEU A O 1
ATOM 1507 N N . LEU A 1 187 ? 16.707 21.510 -27.835 1.00 44.19 187 LEU A N 1
ATOM 1508 C CA . LEU A 1 187 ? 17.051 22.682 -28.654 1.00 44.19 187 LEU A CA 1
ATOM 1509 C C . LEU A 1 187 ? 16.782 24.023 -27.942 1.00 44.19 187 LEU A C 1
ATOM 1511 O O . LEU A 1 187 ? 16.858 25.066 -28.582 1.00 44.19 187 LEU A O 1
ATOM 1515 N N . MET A 1 188 ? 16.430 24.008 -26.651 1.00 39.16 188 MET A N 1
ATOM 1516 C CA . MET A 1 188 ? 16.083 25.218 -25.885 1.00 39.16 188 MET A CA 1
ATOM 1517 C C . MET A 1 188 ? 16.819 25.335 -24.537 1.00 39.16 188 MET A C 1
ATOM 1519 O O . MET A 1 188 ? 16.312 25.992 -23.631 1.00 39.16 188 MET A O 1
ATOM 1523 N N . SER A 1 189 ? 17.990 24.707 -24.391 1.00 35.22 189 SER A N 1
ATOM 1524 C CA . SER A 1 189 ? 18.914 24.940 -23.268 1.00 35.22 189 SER A CA 1
ATOM 1525 C C . SER A 1 189 ? 20.267 25.396 -23.779 1.00 35.22 189 SER A C 1
ATOM 1527 O O . SER A 1 189 ? 20.802 24.647 -24.630 1.00 35.22 189 SER A O 1
#

Foldseek 3Di:
DDQDWDQDPVPRDTGHPPDQADPVPRHGPVPPVPDPPVPCPDPVPDDPDHDDDDDWDDDPFDLQALVSLVVVLVVVCVRVVVDPPQAAAEDEEADPSLVSLVQLQVFWKAKPPPRDIDGCVVDNPVRVVVVPPPPVDIDIDRPRPSYHYDYHSCRVVVVVVVVVCVVCVVVVVVVCVVVVDDDPVVVPD

Organism: Mytilus edulis (NCBI:txid6550)